Protein AF-A0A6C0EA92-F1 (afdb_monomer_lite)

Foldseek 3Di:
DVVVVVVLVVADAQRKDKDKDFQCLQAADPPNCVQLVQLQFAWQEKEFQPCVVVVVPDPTGMMMTMTTRDGHDAWYWYWYAAPNDTDIETDDGDRDSGAFSDDYNLVVLLCCLWLVPPVFAWFPKDFDAQCACPVNVVFKAQDDDPQFPFWAAEFPPGIITGSDADPQAAAKKWKFAFAAATD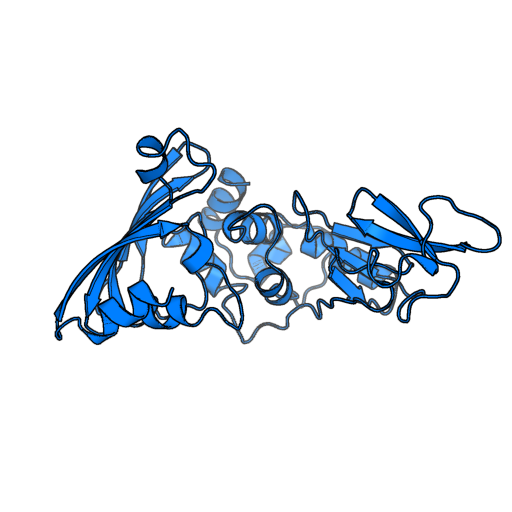TDIDGGHYHGGIIIGGDPDPVRSVQVRLVCPALSNSLQQVRNDSDRTGRPSSNRSGGDQPDDDPNPNVVVCVSSVPDPVSVVVSVVRD

Radius of gyration: 20.98 Å; chains: 1; bounding box: 55×43×52 Å

Sequence (271 aa):
KDFIEKALSQLKPNGYLLFITPDNWMSYADRNVLIEIITSLQIIHLDIHTAKKYFKKIGSSFTWYIIQNCAFYKNINISGIWKKKEYTSSVLSKQRKYIPLLYNQTVQNILSKTIDNTTLPKFDIKTSSDLHKYTKAEFISDTQTNVFKYKLIHTPSQTVYSSKPHKFQDGFKVFLSTTDKYNVFIDNCGMTQSIVFILCSSEEQAKKYLQILQHPLYVFINNICRWGNFNNIRILQSFPIPDIEYSGEHEKIYNYFNITEDEINYINANL

Structure (mmCIF, N/CA/C/O backbone):
data_AF-A0A6C0EA92-F1
#
_entry.id   AF-A0A6C0EA92-F1
#
loop_
_atom_site.group_PDB
_atom_site.id
_atom_site.type_symbol
_atom_site.label_atom_id
_atom_site.label_alt_id
_atom_site.label_comp_id
_atom_site.label_asym_id
_atom_site.label_entity_id
_atom_site.label_seq_id
_atom_site.pdbx_PDB_ins_code
_atom_site.Cartn_x
_atom_site.Cartn_y
_atom_site.Cartn_z
_atom_site.occupancy
_atom_site.B_iso_or_equiv
_atom_site.auth_seq_id
_atom_site.auth_comp_id
_atom_site.auth_asym_id
_atom_site.auth_atom_id
_atom_site.pdbx_PDB_model_num
ATOM 1 N N . LYS A 1 1 ? -4.265 -16.385 13.295 1.00 78.06 1 LYS A N 1
ATOM 2 C CA . LYS A 1 1 ? -5.538 -15.895 12.716 1.00 78.06 1 LYS A CA 1
ATOM 3 C C . LYS A 1 1 ? -6.663 -16.821 13.140 1.00 78.06 1 LYS A C 1
ATOM 5 O O . LYS A 1 1 ? -7.588 -16.354 13.782 1.00 78.06 1 LYS A O 1
ATOM 10 N N . ASP A 1 2 ? -6.452 -18.120 12.981 1.00 87.38 2 ASP A N 1
ATOM 11 C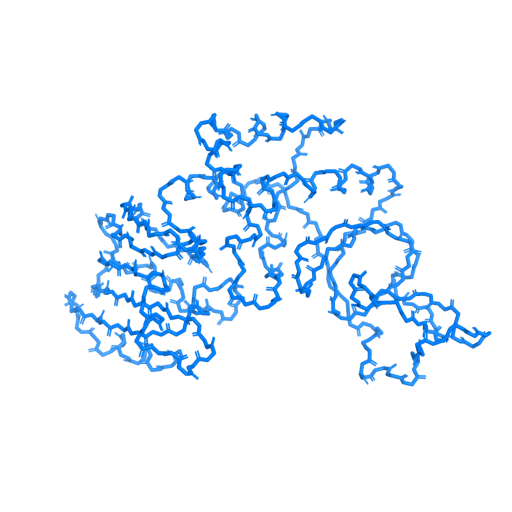 CA . ASP A 1 2 ? -7.363 -19.214 13.334 1.00 87.38 2 ASP A CA 1
ATOM 12 C C . ASP A 1 2 ? -7.913 -19.112 14.765 1.00 87.38 2 ASP A C 1
ATOM 14 O O . ASP A 1 2 ? -9.098 -19.316 14.994 1.00 87.38 2 ASP A O 1
ATOM 18 N N . PHE A 1 3 ? -7.084 -18.717 15.740 1.00 91.88 3 PHE A N 1
ATOM 19 C CA . PHE A 1 3 ? -7.546 -18.513 17.118 1.00 91.88 3 PHE A CA 1
ATOM 20 C C . PHE A 1 3 ? -8.560 -17.364 17.258 1.00 91.88 3 PHE A C 1
ATOM 22 O O . PHE A 1 3 ? -9.529 -17.485 18.000 1.00 91.88 3 PHE A O 1
ATOM 29 N N . ILE A 1 4 ? -8.359 -16.260 16.531 1.00 92.06 4 ILE A N 1
ATOM 30 C CA . ILE A 1 4 ? -9.272 -15.106 16.542 1.00 92.06 4 ILE A CA 1
ATOM 31 C C . ILE A 1 4 ? -10.586 -15.497 15.863 1.00 92.06 4 ILE A C 1
ATOM 33 O O . ILE A 1 4 ? -11.654 -15.219 16.395 1.00 92.06 4 ILE A O 1
ATOM 37 N N . GLU A 1 5 ? -10.510 -16.198 14.730 1.00 91.56 5 GLU A N 1
ATOM 38 C CA . GLU A 1 5 ? -11.682 -16.714 14.013 1.00 91.56 5 GLU A CA 1
ATOM 39 C C . GLU A 1 5 ? -12.472 -17.707 14.873 1.00 91.56 5 GLU A C 1
ATOM 41 O O . GLU A 1 5 ? -13.696 -17.617 14.970 1.00 91.56 5 GLU A O 1
ATOM 46 N N . LYS A 1 6 ? -11.778 -18.607 15.580 1.00 95.25 6 LYS A N 1
ATOM 47 C CA . LYS A 1 6 ? -12.412 -19.537 16.515 1.00 95.25 6 LYS A CA 1
ATOM 48 C C . LYS A 1 6 ? -13.094 -18.801 17.664 1.00 95.25 6 LYS A C 1
ATOM 50 O O . LYS A 1 6 ? -14.247 -19.110 17.961 1.00 95.25 6 LYS A O 1
ATOM 55 N N . ALA A 1 7 ? -12.425 -17.823 18.275 1.00 95.81 7 ALA A N 1
ATOM 56 C CA . ALA A 1 7 ? -13.002 -17.018 19.348 1.00 95.81 7 ALA A CA 1
ATOM 57 C C . ALA A 1 7 ? -14.244 -16.248 18.871 1.00 95.81 7 ALA A C 1
ATOM 59 O O . ALA A 1 7 ? -15.272 -16.278 19.540 1.00 95.81 7 ALA A O 1
ATOM 60 N N . LEU A 1 8 ? -14.185 -15.644 17.680 1.00 94.19 8 LEU A N 1
ATOM 61 C CA . LEU A 1 8 ? -15.326 -14.992 17.034 1.00 94.19 8 LEU A CA 1
ATOM 62 C C . LEU A 1 8 ? -16.492 -15.959 16.796 1.00 94.19 8 LEU A C 1
ATOM 64 O O . LEU A 1 8 ? -17.627 -15.620 17.109 1.00 94.19 8 LEU A O 1
ATOM 68 N N . SER A 1 9 ? -16.223 -17.180 16.321 1.00 94.38 9 SER A N 1
ATOM 69 C CA . SER A 1 9 ? -17.266 -18.193 16.084 1.00 94.38 9 SER A CA 1
ATOM 70 C C . SER A 1 9 ? -17.991 -18.648 17.358 1.00 94.38 9 SER A C 1
ATOM 72 O O . SER A 1 9 ? -19.104 -19.162 17.289 1.00 94.38 9 SER A O 1
ATOM 74 N N . GLN A 1 10 ? -17.359 -18.478 18.523 1.00 96.75 10 GLN A N 1
ATOM 75 C CA . GLN A 1 10 ? -17.917 -18.830 19.832 1.00 96.75 10 GLN A CA 1
ATOM 76 C C . GLN A 1 10 ? -18.499 -17.619 20.574 1.00 96.75 10 GLN A C 1
ATOM 78 O O . GLN A 1 10 ? -19.170 -17.781 21.597 1.00 96.75 10 GLN A O 1
ATOM 83 N N . LEU A 1 11 ? -18.240 -16.407 20.084 1.00 97.00 11 LEU A N 1
ATOM 84 C CA . LEU A 1 11 ? -18.678 -15.171 20.708 1.00 97.00 11 LEU A CA 1
ATOM 85 C C . LEU A 1 11 ? -20.187 -15.011 20.528 1.00 97.00 11 LEU A C 1
ATOM 87 O O . LEU A 1 11 ? -20.693 -14.953 19.410 1.00 97.00 11 LEU A O 1
ATOM 91 N N . LYS A 1 12 ? -20.927 -14.911 21.634 1.00 97.75 12 LYS A N 1
ATOM 92 C CA . LYS A 1 12 ? -22.381 -14.696 21.588 1.00 97.75 12 LYS A CA 1
ATOM 93 C C . LYS A 1 12 ? -22.715 -13.366 20.887 1.00 97.75 12 LYS A C 1
ATOM 95 O O . LYS A 1 12 ? -21.891 -12.448 20.939 1.00 97.75 12 LYS A O 1
ATOM 100 N N . PRO A 1 13 ? -23.907 -13.219 20.279 1.00 97.81 13 PRO A N 1
ATOM 101 C CA . PRO A 1 13 ? -24.366 -11.934 19.754 1.00 97.81 13 PRO A CA 1
ATOM 102 C C . PRO A 1 13 ? -24.260 -10.833 20.811 1.00 97.81 13 PRO A C 1
ATOM 104 O O . PRO A 1 13 ? -24.595 -11.059 21.974 1.00 97.81 13 PRO A O 1
ATOM 107 N N . ASN A 1 14 ? -23.770 -9.657 20.415 1.00 97.88 14 ASN A N 1
ATOM 108 C CA . ASN A 1 14 ? -23.453 -8.526 21.299 1.00 97.88 14 ASN A CA 1
ATOM 109 C C . ASN A 1 14 ? -22.388 -8.800 22.378 1.00 97.88 14 ASN A C 1
ATOM 111 O O . ASN A 1 14 ? -22.122 -7.927 23.201 1.00 97.88 14 ASN A O 1
ATOM 115 N N . GLY A 1 15 ? -21.758 -9.977 22.378 1.00 98.25 15 GLY A N 1
ATOM 116 C CA . GLY A 1 15 ? -20.615 -10.276 23.230 1.00 98.25 15 GLY A CA 1
ATOM 117 C C . GLY A 1 15 ? -19.397 -9.445 22.836 1.00 98.25 15 GLY A C 1
ATOM 118 O O . GLY A 1 15 ? -19.251 -9.049 21.679 1.00 98.25 15 GLY A O 1
ATOM 119 N N . TYR A 1 16 ? -18.513 -9.208 23.801 1.00 98.25 16 TYR A N 1
ATOM 120 C CA . TYR A 1 16 ? -17.286 -8.447 23.598 1.00 98.25 16 TYR A CA 1
ATOM 121 C C . TYR A 1 16 ? -16.074 -9.365 23.542 1.00 98.25 16 TYR A C 1
ATOM 123 O O . TYR A 1 16 ? -15.983 -10.341 24.287 1.00 98.25 16 TYR A O 1
ATOM 131 N N . LEU A 1 17 ? -15.124 -9.017 22.682 1.00 97.50 17 LEU A N 1
ATOM 132 C CA . LEU A 1 17 ? -13.854 -9.711 22.552 1.00 97.50 17 LEU A CA 1
ATOM 133 C C . LEU A 1 17 ? -12.724 -8.696 22.546 1.00 97.50 17 LEU A C 1
ATOM 135 O O . LEU A 1 17 ? -12.757 -7.723 21.792 1.00 97.50 17 LEU A O 1
ATOM 139 N N . LEU A 1 18 ? -11.730 -8.948 23.392 1.00 97.69 18 LEU A N 1
ATOM 140 C CA . LEU A 1 18 ? -10.503 -8.175 23.461 1.00 97.69 18 LEU A CA 1
ATOM 141 C C . LEU A 1 18 ? -9.342 -9.068 23.049 1.00 97.69 18 LEU A C 1
ATOM 143 O O . LEU A 1 18 ? -9.158 -10.152 23.602 1.00 97.69 18 LEU A O 1
ATOM 147 N N . PHE A 1 19 ? -8.535 -8.584 22.111 1.00 97.06 19 PHE A N 1
ATOM 148 C CA . PHE A 1 19 ? -7.293 -9.237 21.726 1.00 97.06 19 PHE A CA 1
ATOM 149 C C . PHE A 1 19 ? -6.133 -8.260 21.699 1.00 97.06 19 PHE A C 1
ATOM 151 O O . PHE A 1 19 ? -6.297 -7.097 21.345 1.00 97.06 19 PHE A O 1
ATOM 158 N N . ILE A 1 20 ? -4.945 -8.785 21.996 1.00 96.38 20 ILE A N 1
ATOM 159 C CA . ILE A 1 20 ? -3.664 -8.171 21.666 1.00 96.38 20 ILE A CA 1
ATOM 160 C C . ILE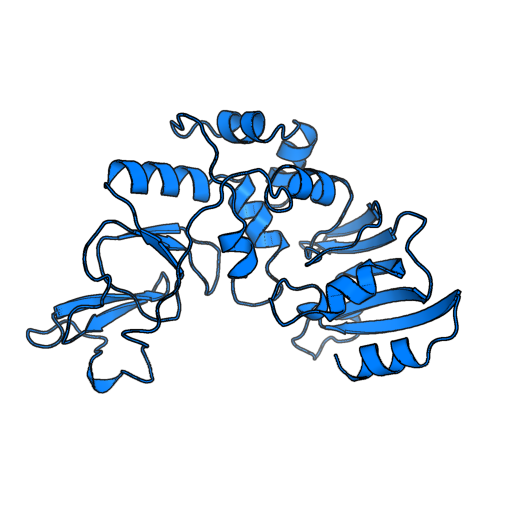 A 1 20 ? -2.939 -9.061 20.658 1.00 96.38 20 ILE A C 1
ATOM 162 O O . ILE A 1 20 ? -2.747 -10.254 20.889 1.00 96.38 20 ILE A O 1
ATOM 166 N N . THR A 1 21 ? -2.585 -8.504 19.502 1.00 94.56 21 THR A N 1
ATOM 167 C CA . THR A 1 21 ? -2.038 -9.258 18.363 1.00 94.56 21 THR A CA 1
ATOM 168 C C . THR A 1 21 ? -1.007 -8.427 17.593 1.00 94.56 21 THR A C 1
ATOM 170 O O . THR A 1 21 ? -1.044 -7.195 17.663 1.00 94.56 21 THR A O 1
ATOM 173 N N . PRO A 1 22 ? -0.081 -9.054 16.844 1.00 93.12 22 PRO A N 1
ATOM 174 C CA . PRO A 1 22 ? 0.789 -8.325 15.925 1.00 93.12 22 PRO A CA 1
ATOM 175 C C . PRO A 1 22 ? -0.011 -7.555 14.869 1.00 93.12 22 PRO A C 1
ATOM 177 O O . PRO A 1 22 ? -1.002 -8.073 14.371 1.00 93.12 22 PRO A O 1
ATOM 180 N N . ASP A 1 23 ? 0.436 -6.365 14.475 1.00 93.75 23 ASP A N 1
ATOM 181 C CA . ASP A 1 23 ? -0.259 -5.463 13.532 1.00 93.75 23 ASP A CA 1
ATOM 182 C C . ASP A 1 23 ? -0.513 -6.028 12.118 1.00 93.75 23 ASP A C 1
ATOM 184 O O . ASP A 1 23 ? -1.377 -5.526 11.400 1.00 93.75 23 ASP A O 1
ATOM 188 N N . ASN A 1 24 ? 0.164 -7.109 11.727 1.00 91.38 24 ASN A N 1
ATOM 189 C CA . ASN A 1 24 ? 0.002 -7.762 10.424 1.00 91.38 24 ASN A CA 1
ATOM 190 C C . ASN A 1 24 ? -1.438 -8.180 10.069 1.00 91.38 24 ASN A C 1
ATOM 192 O O . ASN A 1 24 ? -1.732 -8.347 8.882 1.00 91.38 24 ASN A O 1
ATOM 196 N N . TRP A 1 25 ? -2.351 -8.365 11.033 1.00 93.12 25 TRP A N 1
ATOM 197 C CA . TRP A 1 25 ? -3.760 -8.651 10.710 1.00 93.12 25 TRP A CA 1
ATOM 198 C C . TRP A 1 25 ? -4.455 -7.472 10.013 1.00 93.12 25 TRP A C 1
ATOM 200 O O . TRP A 1 25 ? -5.417 -7.703 9.287 1.00 93.12 25 TRP A O 1
ATOM 210 N N . MET A 1 26 ? -3.939 -6.248 10.166 1.00 95.94 26 MET A N 1
ATOM 211 C CA . MET A 1 26 ? -4.440 -5.039 9.505 1.00 95.94 26 MET A CA 1
ATOM 212 C C . MET A 1 26 ? -3.954 -4.883 8.057 1.00 95.94 26 MET A C 1
ATOM 214 O O . MET A 1 26 ? -4.413 -3.979 7.360 1.00 95.94 26 MET A O 1
ATOM 218 N N . SER A 1 27 ? -3.021 -5.727 7.604 1.00 95.25 27 SER A N 1
ATOM 219 C CA . SER A 1 27 ? -2.382 -5.593 6.291 1.00 95.25 27 SER A CA 1
ATOM 220 C C . SER A 1 27 ? -3.276 -6.007 5.124 1.00 95.25 27 SER A C 1
ATOM 222 O O . SER A 1 27 ? -4.089 -6.927 5.237 1.00 95.25 27 SER A O 1
ATOM 224 N N . TYR A 1 28 ? -3.080 -5.365 3.970 1.00 95.75 28 TYR A N 1
ATOM 225 C CA . TYR A 1 28 ? -3.793 -5.735 2.749 1.00 95.75 28 TYR A CA 1
ATOM 226 C C . TYR A 1 28 ? -3.151 -6.967 2.092 1.00 95.75 28 TYR A C 1
ATOM 228 O O . TYR A 1 28 ? -2.013 -6.912 1.623 1.00 95.75 28 TYR A O 1
ATOM 236 N N . ALA A 1 29 ? -3.868 -8.086 2.033 1.00 91.88 29 ALA A N 1
ATOM 237 C CA . ALA A 1 29 ? -3.474 -9.258 1.255 1.00 91.88 29 ALA A CA 1
ATOM 238 C C . ALA A 1 29 ? -4.710 -10.063 0.839 1.00 91.88 29 ALA A C 1
ATOM 240 O O . ALA A 1 29 ? -5.642 -10.176 1.626 1.00 91.88 29 ALA A O 1
ATOM 241 N N . ASP A 1 30 ? -4.686 -10.703 -0.335 1.00 87.31 30 ASP A N 1
ATOM 242 C CA . ASP A 1 30 ? -5.847 -11.454 -0.860 1.00 87.31 30 ASP A CA 1
ATOM 243 C C . ASP A 1 30 ? -6.318 -12.573 0.072 1.00 87.31 30 ASP A C 1
ATOM 245 O O . ASP A 1 30 ? -7.496 -12.898 0.132 1.00 87.31 30 ASP A O 1
ATOM 249 N N . ARG A 1 31 ? -5.384 -13.182 0.811 1.00 86.31 31 ARG A N 1
ATOM 250 C CA . ARG A 1 31 ? -5.678 -14.261 1.765 1.00 86.31 31 ARG A CA 1
ATOM 251 C C . ARG A 1 31 ? -6.018 -13.742 3.163 1.00 86.31 31 ARG A C 1
ATOM 253 O O . ARG A 1 31 ? -6.220 -14.540 4.074 1.00 86.31 31 ARG A O 1
ATOM 260 N N . ASN A 1 32 ? -5.997 -12.427 3.388 1.00 85.25 32 ASN A N 1
ATOM 261 C CA . ASN A 1 32 ? -6.303 -11.847 4.690 1.00 85.25 32 ASN A CA 1
ATOM 262 C C . ASN A 1 32 ? -7.788 -11.491 4.799 1.00 85.25 32 ASN A C 1
ATOM 264 O O . ASN A 1 32 ? -8.146 -10.325 4.739 1.00 85.25 32 ASN A O 1
ATOM 268 N N . VAL A 1 33 ? -8.640 -12.492 5.016 1.00 90.44 33 VAL A N 1
ATOM 269 C CA . VAL A 1 33 ? -10.090 -12.282 5.195 1.00 90.44 33 VAL A CA 1
ATOM 270 C C . VAL A 1 33 ? -10.455 -11.737 6.581 1.00 90.44 33 VAL A C 1
ATOM 272 O O . VAL A 1 33 ? -11.499 -11.117 6.759 1.00 90.44 33 VAL A O 1
ATOM 275 N N . LEU A 1 34 ? -9.572 -11.918 7.571 1.00 93.06 34 LEU A N 1
ATOM 276 C CA . LEU A 1 34 ? -9.830 -11.548 8.964 1.00 93.06 34 LEU A CA 1
ATOM 277 C C . LEU A 1 34 ? -10.131 -10.053 9.139 1.00 93.06 34 LEU A C 1
ATOM 279 O O . LEU A 1 34 ? -10.976 -9.692 9.952 1.00 93.06 34 LEU A O 1
ATOM 283 N N . ILE A 1 35 ? -9.454 -9.185 8.386 1.00 95.19 35 ILE A N 1
ATOM 284 C CA . ILE A 1 35 ? -9.668 -7.736 8.464 1.00 95.19 35 ILE A CA 1
ATOM 285 C C . ILE A 1 35 ? -11.079 -7.346 8.022 1.00 95.19 35 ILE A C 1
ATOM 287 O O . ILE A 1 35 ? -11.724 -6.544 8.692 1.00 95.19 35 ILE A O 1
ATOM 291 N N . GLU A 1 36 ? -11.591 -7.961 6.957 1.00 95.19 36 GLU A N 1
ATOM 292 C CA . GLU A 1 36 ? -12.940 -7.710 6.446 1.00 95.19 36 GLU A CA 1
ATOM 293 C C . GLU A 1 36 ? -14.005 -8.225 7.416 1.00 95.19 36 GLU A C 1
ATOM 295 O O . GLU A 1 36 ? -15.031 -7.573 7.598 1.00 95.19 36 GLU A O 1
ATOM 300 N N . ILE A 1 37 ? -13.740 -9.352 8.087 1.00 95.38 37 ILE A N 1
ATOM 301 C CA . ILE A 1 37 ? -14.609 -9.884 9.143 1.00 95.38 37 ILE A CA 1
ATOM 302 C C . ILE A 1 37 ? -14.627 -8.922 10.336 1.00 95.38 37 ILE A C 1
ATOM 304 O O . ILE A 1 37 ? -15.689 -8.445 10.724 1.00 95.38 37 ILE A O 1
ATOM 308 N N . ILE A 1 38 ? -13.463 -8.581 10.897 1.00 96.50 38 ILE A N 1
ATOM 309 C CA . ILE A 1 38 ? -13.366 -7.719 12.085 1.00 96.50 38 ILE A CA 1
ATOM 310 C C . ILE A 1 38 ? -13.967 -6.333 11.822 1.00 96.50 38 ILE A C 1
ATOM 312 O O . ILE A 1 38 ? -14.675 -5.807 12.673 1.00 96.50 38 ILE A O 1
ATOM 316 N N . THR A 1 39 ? -13.721 -5.748 10.648 1.00 97.12 39 THR A N 1
ATOM 317 C CA . THR A 1 39 ? -14.239 -4.415 10.290 1.00 97.12 39 THR A CA 1
ATOM 318 C C . THR A 1 39 ? -15.708 -4.416 9.867 1.00 97.12 39 THR A C 1
ATOM 320 O O . THR A 1 39 ? -16.310 -3.348 9.790 1.00 97.12 39 THR A O 1
ATOM 323 N N . SER A 1 40 ? -16.307 -5.587 9.619 1.00 97.44 40 SER A N 1
ATOM 324 C CA . SER A 1 40 ? -17.766 -5.722 9.490 1.00 97.44 40 SER A CA 1
ATOM 325 C C . SER A 1 40 ? -18.483 -5.691 10.847 1.00 97.44 40 SER A C 1
ATOM 327 O O . SER A 1 40 ? -19.670 -5.368 10.914 1.00 97.44 40 SER A O 1
ATOM 329 N N . LEU A 1 41 ? -17.754 -5.972 11.932 1.00 98.12 41 LEU A N 1
ATOM 330 C CA . LEU A 1 41 ? -18.249 -5.902 13.301 1.00 98.12 41 LEU A CA 1
ATOM 331 C C . LEU A 1 41 ? -18.015 -4.514 13.913 1.00 98.12 41 LEU A C 1
ATOM 333 O O . LEU A 1 41 ? -17.208 -3.718 13.426 1.00 98.12 41 LEU A O 1
ATOM 337 N N . GLN A 1 42 ? -18.686 -4.219 15.026 1.00 98.44 42 GLN A N 1
ATOM 338 C CA . GLN A 1 42 ? -18.432 -2.992 15.771 1.00 98.44 42 GLN A CA 1
ATOM 339 C C . GLN A 1 42 ? -17.089 -3.072 16.503 1.00 98.44 42 GLN A C 1
ATOM 341 O O . GLN A 1 42 ? -16.974 -3.670 17.574 1.00 98.44 42 GLN A O 1
ATOM 346 N N . ILE A 1 43 ? -16.089 -2.364 15.987 1.00 98.56 43 ILE A N 1
ATOM 347 C CA . ILE A 1 43 ? -14.860 -2.086 16.730 1.00 98.56 43 ILE A CA 1
ATOM 348 C C . ILE A 1 43 ? -15.151 -0.942 17.705 1.00 98.56 43 ILE A C 1
ATOM 350 O O . ILE A 1 43 ? -15.451 0.180 17.305 1.00 98.56 43 ILE A O 1
ATOM 354 N N . ILE A 1 44 ? -15.116 -1.224 19.003 1.00 98.62 44 ILE A N 1
ATOM 355 C CA . ILE A 1 44 ? -15.326 -0.227 20.062 1.00 98.62 44 ILE A CA 1
ATOM 356 C C . ILE A 1 44 ? -14.072 0.625 20.231 1.00 98.62 44 ILE A C 1
ATOM 358 O O . ILE A 1 44 ? -14.156 1.846 20.388 1.00 98.62 44 ILE A O 1
ATOM 362 N N . HIS A 1 45 ? -12.917 -0.035 20.199 1.00 98.75 45 HIS A N 1
ATOM 363 C CA . HIS A 1 45 ? -11.621 0.605 20.303 1.00 98.75 45 HIS A CA 1
ATOM 364 C C . HIS A 1 45 ? -10.559 -0.193 19.547 1.00 98.75 45 HIS A C 1
ATOM 366 O O . HIS A 1 45 ? -10.573 -1.424 19.597 1.00 98.75 45 HIS A O 1
ATOM 372 N N . LEU A 1 46 ? -9.640 0.502 18.883 1.00 98.75 46 LEU A N 1
ATOM 373 C CA . LEU A 1 46 ? -8.432 -0.064 18.290 1.00 98.75 46 LEU A CA 1
ATOM 374 C C . LEU A 1 46 ? -7.239 0.805 18.677 1.00 98.75 46 LEU A C 1
ATOM 376 O O . LEU A 1 46 ? -7.197 1.994 18.375 1.00 98.75 46 LEU A O 1
ATOM 380 N N . ASP A 1 47 ? -6.252 0.175 19.291 1.00 98.62 47 ASP A N 1
ATOM 381 C CA . ASP A 1 47 ? -4.976 0.777 19.616 1.00 98.62 47 ASP A CA 1
ATOM 382 C C . ASP A 1 47 ? -3.872 0.265 18.693 1.00 98.62 47 ASP A C 1
ATOM 384 O O . ASP A 1 47 ? -3.709 -0.947 18.498 1.00 98.62 47 ASP A O 1
ATOM 388 N N . ILE A 1 48 ? -3.078 1.197 18.169 1.00 98.31 48 ILE A N 1
ATOM 389 C CA . ILE A 1 48 ? -1.966 0.908 17.271 1.00 98.31 48 ILE A CA 1
ATOM 390 C C . ILE A 1 48 ? -0.634 1.252 17.948 1.00 98.31 48 ILE A C 1
ATOM 392 O O . ILE A 1 48 ? -0.279 2.413 18.140 1.00 98.31 48 ILE A O 1
ATOM 396 N N . HIS A 1 49 ? 0.143 0.210 18.257 1.00 96.75 49 HIS A N 1
ATOM 397 C CA . HIS A 1 49 ? 1.535 0.246 18.732 1.00 96.75 49 HIS A CA 1
ATOM 398 C C . HIS A 1 49 ? 1.788 0.712 20.170 1.00 96.75 49 HIS A C 1
ATOM 400 O O . HIS A 1 49 ? 2.916 0.530 20.639 1.00 96.75 49 HIS A O 1
ATOM 406 N N . THR A 1 50 ? 0.804 1.206 20.932 1.00 96.38 50 THR A N 1
ATOM 407 C CA . THR A 1 50 ? 1.085 1.673 22.308 1.00 96.38 50 THR A CA 1
ATOM 408 C C . THR A 1 50 ? 1.470 0.525 23.238 1.00 96.38 50 THR A C 1
ATOM 410 O O . THR A 1 50 ? 2.319 0.684 24.120 1.00 96.38 50 THR A O 1
ATOM 413 N N . ALA A 1 51 ? 0.935 -0.675 22.985 1.00 95.12 51 ALA A N 1
ATOM 414 C CA . ALA A 1 51 ? 1.230 -1.864 23.777 1.00 95.12 51 ALA A CA 1
ATOM 415 C C . ALA A 1 51 ? 2.693 -2.331 23.679 1.00 95.12 51 ALA A C 1
ATOM 417 O O . ALA A 1 51 ? 3.161 -3.053 24.560 1.00 95.12 51 ALA A O 1
ATOM 418 N N . LYS A 1 52 ? 3.458 -1.890 22.666 1.00 92.44 52 LYS A N 1
ATOM 419 C CA . LYS A 1 52 ? 4.872 -2.265 22.470 1.00 92.44 52 LYS A CA 1
ATOM 420 C C . LYS A 1 52 ? 5.731 -2.031 23.716 1.00 92.44 52 LYS A C 1
ATOM 422 O O . LYS A 1 52 ? 6.645 -2.813 23.976 1.00 92.44 52 LYS A O 1
ATOM 427 N N . LYS A 1 53 ? 5.416 -1.007 24.520 1.00 93.19 53 LYS A N 1
ATOM 428 C CA . LYS A 1 53 ? 6.127 -0.689 25.772 1.00 93.19 53 LYS A CA 1
ATOM 429 C C . LYS A 1 53 ? 6.123 -1.832 26.797 1.00 93.19 53 LYS A C 1
ATOM 431 O O . LYS A 1 53 ? 7.047 -1.911 27.608 1.00 93.19 53 LYS A O 1
ATOM 436 N N . TYR A 1 54 ? 5.142 -2.734 26.724 1.00 94.25 54 TYR A N 1
ATOM 437 C CA . TYR A 1 54 ? 5.032 -3.920 27.579 1.00 94.25 54 TYR A CA 1
ATOM 438 C C . TYR A 1 54 ? 5.802 -5.141 27.034 1.00 94.25 54 TYR A C 1
ATOM 440 O O . TYR A 1 54 ? 6.040 -6.090 27.772 1.00 94.25 54 TYR A O 1
ATOM 448 N N . PHE A 1 55 ? 6.272 -5.103 25.779 1.00 92.31 55 PHE A N 1
ATOM 449 C CA . PHE A 1 55 ? 6.955 -6.213 25.091 1.00 92.31 55 PHE A CA 1
ATOM 450 C C . PHE A 1 55 ? 8.378 -5.836 24.645 1.00 92.31 55 PHE A C 1
ATOM 452 O O . PHE A 1 55 ? 8.770 -6.055 23.498 1.00 92.31 55 PHE A O 1
ATOM 459 N N . LYS A 1 56 ? 9.180 -5.264 25.553 1.00 89.94 56 LYS A N 1
ATOM 460 C CA . LYS A 1 56 ? 10.489 -4.648 25.240 1.00 89.94 56 LYS A CA 1
ATOM 461 C C . LYS A 1 56 ? 11.494 -5.565 24.523 1.00 89.94 56 LYS A C 1
ATOM 463 O O . LYS A 1 56 ? 12.316 -5.070 23.763 1.00 89.94 56 LYS A O 1
ATOM 468 N N . LYS A 1 57 ? 11.441 -6.881 24.760 1.00 93.62 57 LYS A N 1
ATOM 469 C CA . LYS A 1 57 ? 12.364 -7.874 24.170 1.00 93.62 57 LYS A CA 1
ATOM 470 C C . LYS A 1 57 ? 11.835 -8.540 22.895 1.00 93.62 57 LYS A C 1
ATOM 472 O O . LYS A 1 57 ? 12.523 -9.371 22.316 1.00 93.62 57 LYS A O 1
ATOM 477 N N . ILE A 1 58 ? 10.615 -8.217 22.472 1.00 90.00 58 ILE A N 1
ATOM 478 C CA . ILE A 1 58 ? 9.997 -8.827 21.296 1.00 90.00 58 ILE A CA 1
ATOM 479 C C . ILE A 1 58 ? 10.175 -7.883 20.115 1.00 90.00 58 ILE A C 1
ATOM 481 O O . ILE A 1 58 ? 9.858 -6.707 20.239 1.00 90.00 58 ILE A O 1
ATOM 485 N N . GLY A 1 59 ? 10.663 -8.371 18.972 1.00 86.38 59 GLY A N 1
ATOM 486 C CA . GLY A 1 59 ? 10.884 -7.543 17.777 1.00 86.38 59 GLY A CA 1
ATOM 487 C C . GLY A 1 59 ? 9.595 -6.981 17.161 1.00 86.38 59 GLY A C 1
ATOM 488 O O . GLY A 1 59 ? 9.599 -5.860 16.664 1.00 86.38 59 GLY A O 1
ATOM 489 N N . SER A 1 60 ? 8.474 -7.697 17.272 1.00 88.06 60 SER A N 1
ATOM 490 C CA . SER A 1 60 ? 7.181 -7.349 16.663 1.00 88.06 60 SER A CA 1
ATOM 491 C C . SER A 1 60 ? 6.523 -6.090 17.234 1.00 88.06 60 SER A C 1
ATOM 493 O O . SER A 1 60 ? 6.683 -5.767 18.412 1.00 88.06 60 SER A O 1
ATOM 495 N N . SER A 1 61 ? 5.738 -5.408 16.406 1.00 91.69 61 SER A N 1
ATOM 496 C CA . SER A 1 61 ? 4.792 -4.369 16.823 1.00 91.69 61 SER A CA 1
ATOM 497 C C . SER A 1 61 ? 3.429 -4.986 17.130 1.00 91.69 61 SER A C 1
ATOM 499 O O . SER A 1 61 ? 3.087 -6.036 16.590 1.00 91.69 61 SER A O 1
ATOM 501 N N . PHE A 1 62 ? 2.662 -4.353 18.018 1.00 95.44 62 PHE A N 1
ATOM 502 C CA . PHE A 1 62 ? 1.402 -4.897 18.524 1.00 95.44 62 PHE A CA 1
ATOM 503 C C . PHE A 1 62 ? 0.265 -3.899 18.375 1.00 95.44 62 PHE A C 1
ATOM 505 O O . PHE A 1 62 ? 0.464 -2.691 18.454 1.00 95.44 62 PHE A O 1
ATOM 512 N N . THR A 1 63 ? -0.930 -4.441 18.228 1.00 97.25 63 THR A N 1
ATOM 513 C CA . THR A 1 63 ? -2.202 -3.735 18.338 1.00 97.25 63 THR A CA 1
ATOM 514 C C . THR A 1 63 ? -3.036 -4.426 19.395 1.00 97.25 63 THR A C 1
ATOM 516 O O . THR A 1 63 ? -2.879 -5.633 19.612 1.00 97.25 63 THR A O 1
ATOM 519 N N . TRP A 1 64 ? -3.943 -3.694 20.021 1.00 97.75 64 TRP A N 1
ATOM 520 C CA . TRP A 1 64 ? -5.026 -4.319 20.760 1.00 97.75 64 TRP A CA 1
ATOM 521 C C . TRP A 1 64 ? -6.347 -3.681 20.378 1.00 97.75 64 TRP A C 1
ATOM 523 O O . TRP A 1 64 ? -6.398 -2.529 19.964 1.00 97.75 64 TRP A O 1
ATOM 533 N N . TYR A 1 65 ? -7.419 -4.451 20.455 1.00 98.19 65 TYR A N 1
ATOM 534 C CA . TYR A 1 65 ? -8.730 -3.975 20.051 1.00 98.19 65 TYR A CA 1
ATOM 535 C C . TYR A 1 65 ? -9.820 -4.624 20.881 1.00 98.19 65 TYR A C 1
ATOM 537 O O . TYR A 1 65 ? -9.660 -5.737 21.381 1.00 98.19 65 TYR A O 1
ATOM 545 N N . ILE A 1 66 ? -10.935 -3.911 20.988 1.00 98.50 66 ILE A N 1
ATOM 546 C CA . ILE A 1 66 ? -12.182 -4.393 21.566 1.00 98.50 66 ILE A CA 1
ATOM 547 C C . ILE A 1 66 ? -13.216 -4.373 20.456 1.00 98.50 66 ILE A C 1
ATOM 549 O O . ILE A 1 66 ? -13.504 -3.314 19.895 1.00 98.50 66 ILE A O 1
ATOM 553 N N . ILE A 1 67 ? -13.795 -5.530 20.171 1.00 97.94 67 ILE A N 1
ATOM 554 C CA . ILE A 1 67 ? -14.917 -5.664 19.247 1.00 97.94 67 ILE A CA 1
ATOM 555 C C . ILE A 1 67 ? -16.159 -6.143 19.981 1.00 97.94 67 ILE A C 1
ATOM 557 O O . ILE A 1 67 ? -16.068 -6.874 20.967 1.00 97.94 67 ILE A O 1
ATOM 561 N N . GLN A 1 68 ? -17.315 -5.740 19.476 1.00 98.44 68 GLN A N 1
ATOM 562 C CA . GLN A 1 68 ? -18.617 -6.255 19.861 1.00 98.44 68 GLN A CA 1
ATOM 563 C C . GLN A 1 68 ? -19.171 -7.080 18.697 1.00 98.44 68 GLN A C 1
ATOM 565 O O . GLN A 1 68 ? -19.099 -6.645 17.548 1.00 98.44 68 GLN A O 1
ATOM 570 N N . ASN A 1 69 ? -19.722 -8.263 18.980 1.00 98.12 69 ASN A N 1
ATOM 571 C CA . ASN A 1 69 ? -20.285 -9.152 17.962 1.00 98.12 69 ASN A CA 1
ATOM 572 C C . ASN A 1 69 ? -21.659 -8.678 17.470 1.00 98.12 69 ASN A C 1
ATOM 574 O O . ASN A 1 69 ? -22.697 -9.276 17.764 1.00 98.12 69 ASN A O 1
ATOM 578 N N . CYS A 1 70 ? -21.659 -7.555 16.773 1.00 98.06 70 CYS A N 1
ATOM 579 C CA . CYS A 1 70 ? -22.780 -7.001 16.038 1.00 98.06 70 CYS A CA 1
ATOM 580 C C . CYS A 1 70 ? -22.230 -6.207 14.853 1.00 98.06 70 CYS A C 1
ATOM 582 O O . CYS A 1 70 ? -21.054 -5.839 14.847 1.00 98.06 70 CYS A O 1
ATOM 584 N N . ALA A 1 71 ? -23.073 -5.940 13.856 1.00 98.25 71 ALA A N 1
ATOM 585 C CA . ALA A 1 71 ? -22.707 -5.033 12.774 1.00 98.25 71 ALA A CA 1
ATOM 586 C C . ALA A 1 71 ? -22.294 -3.669 13.346 1.00 98.25 71 ALA A C 1
ATOM 588 O O . ALA A 1 71 ? -22.865 -3.210 14.340 1.00 98.25 71 ALA A O 1
ATOM 589 N N . PHE A 1 72 ? -21.305 -3.021 12.730 1.00 97.69 72 PHE A N 1
ATOM 590 C CA . PHE A 1 72 ? -20.919 -1.676 13.146 1.00 97.69 72 PHE A CA 1
ATOM 591 C C . PHE A 1 72 ? -22.105 -0.701 13.058 1.00 97.69 72 PHE A C 1
ATOM 593 O O . PHE A 1 72 ? -22.910 -0.744 12.131 1.00 97.69 72 PHE A O 1
ATOM 600 N N . TYR A 1 73 ? -22.198 0.197 14.033 1.00 97.69 73 TYR A N 1
ATOM 601 C CA . TYR A 1 73 ? -23.294 1.161 14.172 1.00 97.69 73 TYR A CA 1
ATOM 602 C C . TYR A 1 73 ? -22.836 2.532 14.692 1.00 97.69 73 TYR A C 1
ATOM 604 O O . TYR A 1 73 ? -23.614 3.482 14.716 1.00 97.69 73 TYR A O 1
ATOM 612 N N . LYS A 1 74 ? -21.578 2.654 15.123 1.00 98.12 74 LYS A N 1
ATOM 613 C CA . LYS A 1 74 ? -20.964 3.910 15.571 1.00 98.12 74 LYS A CA 1
ATOM 614 C C . LYS A 1 74 ? -19.489 3.958 15.200 1.00 98.12 74 LYS A C 1
ATOM 616 O O . LYS A 1 74 ? -18.903 2.937 14.837 1.00 98.12 74 LYS A O 1
ATOM 621 N N . ASN A 1 75 ? -18.879 5.129 15.339 1.00 98.75 75 ASN A N 1
ATOM 622 C CA . ASN A 1 75 ? -17.450 5.323 15.106 1.00 98.75 75 ASN A CA 1
ATOM 623 C C . ASN A 1 75 ? -16.573 4.433 16.002 1.00 98.75 75 ASN A C 1
ATOM 625 O O . ASN A 1 75 ? -16.940 4.084 17.127 1.00 98.75 75 ASN A O 1
ATOM 629 N N . ILE A 1 76 ? -15.385 4.126 15.494 1.00 98.62 76 ILE A N 1
ATOM 630 C CA . ILE A 1 76 ? -14.299 3.452 16.198 1.00 98.62 76 ILE A CA 1
ATOM 631 C C . ILE A 1 76 ? -13.515 4.496 16.989 1.00 98.62 76 ILE A C 1
ATOM 633 O O . ILE A 1 76 ? -13.131 5.530 16.439 1.00 98.62 76 ILE A O 1
ATOM 637 N N . ASN A 1 77 ? -13.215 4.212 18.254 1.00 98.75 77 ASN A N 1
ATOM 638 C CA . ASN A 1 77 ? -12.221 4.986 18.991 1.00 98.75 77 ASN A CA 1
ATOM 639 C C . ASN A 1 77 ? -10.827 4.461 18.653 1.00 98.75 77 ASN A C 1
ATOM 641 O O . ASN A 1 77 ? -10.546 3.286 18.878 1.00 98.75 77 ASN A O 1
ATOM 645 N N . ILE A 1 78 ? -9.956 5.317 18.133 1.00 98.69 78 ILE A N 1
ATOM 646 C CA . ILE A 1 78 ? -8.576 4.959 17.818 1.00 98.69 78 ILE A CA 1
ATOM 647 C C . ILE A 1 78 ? -7.635 5.622 18.814 1.00 98.69 78 ILE A C 1
ATOM 649 O O . ILE A 1 78 ? -7.772 6.814 19.093 1.00 98.69 78 ILE A O 1
ATOM 653 N N . SER A 1 79 ? -6.656 4.869 19.304 1.00 98.62 79 SER A N 1
ATOM 654 C CA . SER A 1 79 ? -5.428 5.410 19.888 1.00 98.62 79 SER A CA 1
ATOM 655 C C . SER A 1 79 ? -4.212 4.824 19.187 1.00 98.62 79 SER A C 1
ATOM 657 O O . SER A 1 79 ? -4.273 3.767 18.561 1.00 98.62 79 SER A O 1
ATOM 659 N N . GLY A 1 80 ? -3.078 5.501 19.274 1.00 98.00 80 GLY A N 1
ATOM 660 C CA . GLY A 1 80 ? -1.850 4.921 18.767 1.00 98.00 80 GLY A CA 1
ATOM 661 C C . GLY A 1 80 ? -0.625 5.775 18.992 1.00 98.00 80 GLY A C 1
ATOM 662 O O . GLY A 1 80 ? -0.705 6.895 19.490 1.00 98.00 80 GLY A O 1
ATOM 663 N N . ILE A 1 81 ? 0.522 5.236 18.587 1.00 97.38 81 ILE A N 1
ATOM 664 C CA . ILE A 1 81 ? 1.773 5.983 18.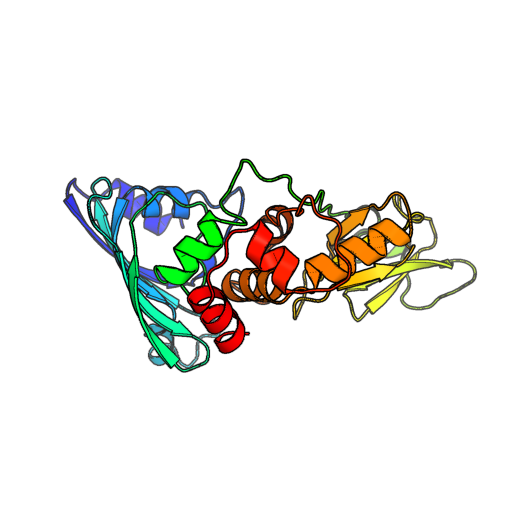463 1.00 97.38 81 ILE A CA 1
ATOM 665 C C . ILE A 1 81 ? 2.202 5.971 17.004 1.00 97.38 81 ILE A C 1
ATOM 667 O O . ILE A 1 81 ? 2.416 4.915 16.417 1.00 97.38 81 ILE A O 1
ATOM 671 N N . TRP A 1 82 ? 2.414 7.156 16.442 1.00 96.75 82 TRP A N 1
ATOM 672 C CA . TRP A 1 82 ? 3.014 7.328 15.126 1.00 96.75 82 TRP A CA 1
ATOM 673 C C . TRP A 1 82 ? 4.203 8.271 15.227 1.00 96.75 82 TRP A C 1
ATOM 675 O O . TRP A 1 82 ? 4.104 9.344 15.816 1.00 96.75 82 TRP A O 1
ATOM 685 N N . LYS A 1 83 ? 5.365 7.863 14.702 1.00 94.06 83 LYS A N 1
ATOM 686 C CA . LYS A 1 83 ? 6.610 8.655 14.779 1.00 94.06 83 LYS A CA 1
ATOM 687 C C . LYS A 1 83 ? 6.909 9.189 16.191 1.00 94.06 83 LYS A C 1
ATOM 689 O O . LYS A 1 83 ? 7.326 10.330 16.364 1.00 94.06 83 LYS A O 1
ATOM 694 N N . LYS A 1 84 ? 6.713 8.333 17.204 1.00 93.94 84 LYS A N 1
ATOM 695 C CA . LYS A 1 84 ? 6.895 8.631 18.642 1.00 93.94 84 LYS A CA 1
ATOM 696 C C . LYS A 1 84 ? 5.919 9.668 19.223 1.00 93.94 84 LYS A C 1
ATOM 698 O O . LYS A 1 84 ? 6.122 10.100 20.352 1.00 93.94 84 LYS A O 1
ATOM 703 N N . LYS A 1 85 ? 4.873 10.051 18.489 1.00 96.38 85 LYS A N 1
ATOM 704 C CA . LYS A 1 85 ? 3.797 10.918 18.972 1.00 96.38 85 LYS A CA 1
ATOM 705 C C . LYS A 1 85 ? 2.548 10.084 19.217 1.00 96.38 85 LYS A C 1
ATOM 707 O O . LYS A 1 85 ? 2.129 9.328 18.340 1.00 96.38 85 LYS A O 1
ATOM 712 N N . GLU A 1 86 ? 1.987 10.210 20.411 1.00 97.56 86 GLU A N 1
ATOM 713 C CA . GLU A 1 86 ? 0.686 9.629 20.728 1.00 97.56 86 GLU A CA 1
ATOM 714 C C . GLU A 1 86 ? -0.420 10.406 20.010 1.00 97.56 86 GLU A C 1
ATOM 716 O O . GLU A 1 86 ? -0.325 11.621 19.826 1.00 97.56 86 GLU A O 1
ATOM 721 N N . TYR A 1 87 ? -1.460 9.698 19.584 1.00 98.19 87 TYR A N 1
ATOM 722 C CA . TYR A 1 87 ? -2.637 10.299 18.976 1.00 98.19 87 TYR A CA 1
ATOM 723 C C . TYR A 1 87 ? -3.899 9.545 19.381 1.00 98.19 87 TYR A C 1
ATOM 725 O O . TYR A 1 87 ? -3.862 8.356 19.708 1.00 98.19 87 TYR A O 1
ATOM 733 N N . THR A 1 88 ? -5.025 10.247 19.315 1.00 98.50 88 THR A N 1
ATOM 734 C CA . THR A 1 88 ? -6.363 9.674 19.448 1.00 98.50 88 THR A CA 1
ATOM 735 C C . THR A 1 88 ? -7.259 10.181 18.324 1.00 98.50 88 THR A C 1
ATOM 737 O O . THR A 1 88 ? -7.003 11.226 17.723 1.00 98.50 88 THR A O 1
ATOM 740 N N . SER A 1 89 ? -8.293 9.418 17.983 1.00 98.50 89 SER A N 1
ATOM 741 C CA . SER A 1 89 ? -9.274 9.820 16.977 1.00 98.50 89 SER A CA 1
ATOM 742 C C . SER A 1 89 ? -10.598 9.079 17.147 1.00 98.50 89 SER A C 1
ATOM 744 O O . SER A 1 89 ? -10.661 8.029 17.782 1.00 98.50 89 SER A O 1
ATOM 746 N N . SER A 1 90 ? -11.650 9.616 16.535 1.00 98.44 90 SER A N 1
ATOM 747 C CA . SER A 1 90 ? -12.912 8.919 16.303 1.00 98.44 90 SER A CA 1
ATOM 748 C C . SER A 1 90 ? -13.072 8.751 14.798 1.00 98.44 90 SER A C 1
ATOM 750 O O . SER A 1 90 ? -13.046 9.743 14.071 1.00 98.44 90 SER A O 1
ATOM 752 N N . VAL A 1 91 ? -13.184 7.511 14.327 1.00 98.56 91 VAL A N 1
ATOM 753 C CA . VAL A 1 91 ? -13.168 7.192 12.894 1.00 98.56 91 VAL A CA 1
ATOM 754 C C . VAL A 1 91 ? -14.447 6.484 12.491 1.00 98.56 91 VAL A C 1
ATOM 756 O O . VAL A 1 91 ? -14.880 5.557 13.171 1.00 98.56 91 VAL A O 1
ATOM 759 N N . LEU A 1 92 ? -15.045 6.889 11.373 1.00 98.25 92 LEU A N 1
ATOM 760 C CA . LEU A 1 92 ? -16.241 6.240 10.844 1.00 98.25 92 LEU A CA 1
ATOM 761 C C . LEU A 1 92 ? -15.994 4.747 10.581 1.00 98.25 92 LEU A C 1
ATOM 763 O O . LEU A 1 92 ? -15.136 4.384 9.768 1.00 98.25 92 LEU A O 1
ATOM 767 N N . SER A 1 93 ? -16.795 3.898 11.227 1.00 97.88 93 SER A N 1
ATOM 768 C CA . SER A 1 93 ? -16.772 2.454 11.002 1.00 97.88 93 SER A CA 1
ATOM 769 C C . SER A 1 93 ? -17.257 2.114 9.600 1.00 97.88 93 SER A C 1
ATOM 771 O O . SER A 1 93 ? -18.295 2.595 9.151 1.00 97.88 93 SER A O 1
ATOM 773 N N . LYS A 1 94 ? -16.503 1.255 8.921 1.00 96.56 94 LYS A N 1
ATOM 774 C CA . LYS A 1 94 ? -16.886 0.616 7.664 1.00 96.56 94 LYS A CA 1
ATOM 775 C C . LYS A 1 94 ? -16.090 -0.670 7.507 1.00 96.56 94 LYS A C 1
ATOM 777 O O . LYS A 1 94 ? -14.996 -0.780 8.061 1.00 96.56 94 LYS A O 1
ATOM 782 N N . GLN A 1 95 ? -16.590 -1.590 6.692 1.00 96.62 95 GLN A N 1
ATOM 783 C CA . GLN A 1 95 ? -15.799 -2.736 6.261 1.00 96.62 95 GLN A CA 1
ATOM 784 C C . GLN A 1 95 ? -14.585 -2.260 5.446 1.00 96.62 95 GLN A C 1
ATOM 786 O O . GLN A 1 95 ? -14.698 -1.358 4.610 1.00 96.62 95 GLN A O 1
ATOM 791 N N . ARG A 1 96 ? -13.407 -2.838 5.699 1.00 96.06 96 ARG A N 1
ATOM 792 C CA . ARG A 1 96 ? -12.148 -2.479 5.034 1.00 96.06 96 ARG A CA 1
ATOM 793 C C . ARG A 1 96 ? -11.321 -3.714 4.703 1.00 96.06 96 ARG A C 1
ATOM 795 O O . ARG A 1 96 ? -11.305 -4.682 5.454 1.00 96.06 96 ARG A O 1
ATOM 802 N N . LYS A 1 97 ? -10.532 -3.606 3.633 1.00 96.31 97 LYS A N 1
ATOM 803 C CA . LYS A 1 97 ? -9.525 -4.610 3.243 1.00 96.31 97 LYS A CA 1
ATOM 804 C C . LYS A 1 97 ? -8.194 -4.469 3.988 1.00 96.31 97 LYS A C 1
ATOM 806 O O . LYS A 1 97 ? -7.330 -5.333 3.884 1.00 96.31 97 LYS A O 1
ATOM 811 N N . TYR A 1 98 ? -8.006 -3.348 4.684 1.00 97.94 98 TYR A N 1
ATOM 812 C CA . TYR A 1 98 ? -6.826 -3.027 5.483 1.00 97.94 98 TYR A CA 1
ATOM 813 C C . TYR A 1 98 ? -7.102 -1.833 6.412 1.00 97.94 98 TYR A C 1
ATOM 815 O O . TYR A 1 98 ? -8.028 -1.045 6.180 1.00 97.94 98 TYR A O 1
ATOM 823 N N . ILE A 1 99 ? -6.258 -1.671 7.432 1.00 98.12 99 ILE A N 1
ATOM 824 C CA . ILE A 1 99 ? -6.201 -0.482 8.295 1.00 98.12 99 ILE A CA 1
ATOM 825 C C . ILE A 1 99 ? -4.750 0.039 8.307 1.00 98.12 99 ILE A C 1
ATOM 827 O O . ILE A 1 99 ? -3.844 -0.732 8.635 1.00 98.12 99 ILE A O 1
ATOM 831 N N . PRO A 1 100 ? -4.491 1.307 7.927 1.00 98.06 100 PRO A N 1
ATOM 832 C CA . PRO A 1 100 ? -3.143 1.880 7.966 1.00 98.06 100 PRO A CA 1
ATOM 833 C C . PRO A 1 100 ? -2.611 1.974 9.407 1.00 98.06 100 PRO A C 1
ATOM 835 O O . PRO A 1 100 ? -3.372 2.019 10.366 1.00 98.06 100 PRO A O 1
ATOM 838 N N . LEU A 1 101 ? -1.291 2.041 9.567 1.00 97.69 101 LEU A N 1
ATOM 839 C CA . LEU A 1 101 ? -0.618 2.164 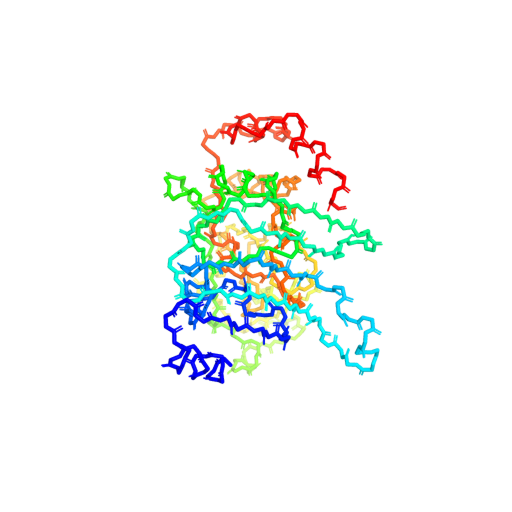10.865 1.00 97.69 101 LEU A CA 1
ATOM 840 C C . LEU A 1 101 ? -0.807 3.540 11.530 1.00 97.69 101 LEU A C 1
ATOM 842 O O . LEU A 1 101 ? -0.769 3.655 12.754 1.00 97.69 101 LEU A O 1
ATOM 846 N N . LEU A 1 102 ? -1.023 4.584 10.731 1.00 98.38 102 LEU A N 1
ATOM 847 C CA . LEU A 1 102 ? -1.555 5.863 11.193 1.00 98.38 102 LEU A CA 1
ATOM 848 C C . LEU A 1 102 ? -3.021 5.918 10.781 1.00 98.38 102 LEU A C 1
ATOM 850 O O . LEU A 1 102 ? -3.299 6.033 9.589 1.00 98.38 102 LEU A O 1
ATOM 854 N N . TYR A 1 103 ? -3.948 5.821 11.735 1.00 98.50 103 TYR A N 1
ATOM 855 C CA . TYR A 1 103 ? -5.371 5.739 11.414 1.00 98.50 103 TYR A CA 1
ATOM 856 C C . TYR A 1 103 ? -6.214 6.728 12.214 1.00 98.50 103 TYR A C 1
ATOM 858 O O . TYR A 1 103 ? -6.346 6.653 13.428 1.00 98.50 103 TYR A O 1
ATOM 866 N N . ASN A 1 104 ? -6.801 7.682 11.505 1.00 98.62 104 ASN A N 1
ATOM 867 C CA . ASN A 1 104 ? -7.717 8.684 12.034 1.00 98.62 104 ASN A CA 1
ATOM 868 C C . ASN A 1 104 ? -8.676 9.112 10.916 1.00 98.62 104 ASN A C 1
ATOM 870 O O . ASN A 1 104 ? -8.565 8.643 9.777 1.00 98.62 104 ASN A O 1
ATOM 874 N N . GLN A 1 105 ? -9.613 10.004 11.236 1.00 98.44 105 GLN A N 1
ATOM 875 C CA . GLN A 1 105 ? -10.622 10.431 10.272 1.00 98.44 105 GLN A CA 1
ATOM 876 C C . GLN A 1 105 ? -10.010 11.143 9.054 1.00 98.44 105 GLN A C 1
ATOM 878 O O . GLN A 1 105 ? -10.425 10.865 7.932 1.00 98.44 105 GLN A O 1
ATOM 883 N N . THR A 1 106 ? -8.982 11.977 9.242 1.00 98.69 106 THR A N 1
ATOM 884 C CA . THR A 1 106 ? -8.261 12.646 8.144 1.00 98.69 106 THR A CA 1
ATOM 885 C C . THR A 1 106 ? -7.625 11.632 7.196 1.00 98.69 106 THR A C 1
ATOM 887 O O . THR A 1 106 ? -7.824 11.700 5.986 1.00 98.69 106 THR A O 1
ATOM 890 N N . VAL A 1 107 ? -6.934 10.623 7.734 1.00 98.75 107 VAL A N 1
ATOM 891 C CA . VAL A 1 107 ? -6.375 9.530 6.926 1.00 98.75 107 VAL A CA 1
ATOM 892 C C . VAL A 1 107 ? -7.473 8.773 6.186 1.00 98.75 107 VAL A C 1
ATOM 894 O O . VAL A 1 107 ? -7.327 8.497 4.998 1.00 98.75 107 VAL A O 1
ATOM 897 N N . GLN A 1 108 ? -8.585 8.447 6.847 1.00 98.62 108 GLN A N 1
ATOM 898 C CA . GLN A 1 108 ? -9.700 7.772 6.185 1.00 98.62 108 GLN A CA 1
ATOM 899 C C . GLN A 1 108 ? -10.264 8.592 5.017 1.00 98.62 108 GLN A C 1
ATOM 901 O O . GLN A 1 108 ? -10.568 8.008 3.975 1.00 98.62 108 GLN A O 1
ATOM 906 N N . ASN A 1 109 ? -10.360 9.914 5.166 1.00 98.69 109 ASN A N 1
ATOM 907 C CA . ASN A 1 109 ? -10.803 10.813 4.103 1.00 98.69 109 ASN A CA 1
ATOM 908 C C . ASN A 1 109 ? -9.822 10.792 2.920 1.00 98.69 109 ASN A C 1
ATOM 910 O O . ASN A 1 109 ? -10.244 10.512 1.797 1.00 98.69 109 ASN A O 1
ATOM 914 N N . ILE A 1 110 ? -8.519 10.959 3.172 1.00 98.81 110 ILE A N 1
ATOM 915 C CA . ILE A 1 110 ? -7.465 10.876 2.143 1.00 98.81 110 ILE A CA 1
ATOM 916 C C . ILE A 1 110 ? -7.525 9.534 1.396 1.00 98.81 110 ILE A C 1
ATOM 918 O O . ILE A 1 110 ? -7.508 9.504 0.164 1.00 98.81 110 ILE A O 1
ATOM 922 N N . LEU A 1 111 ? -7.639 8.412 2.116 1.00 98.69 111 LEU A N 1
ATOM 923 C CA . LEU A 1 111 ? -7.720 7.081 1.505 1.00 98.69 111 LEU A CA 1
ATOM 924 C C . LEU A 1 111 ? -8.972 6.930 0.631 1.00 98.69 111 LEU A C 1
ATOM 926 O O . LEU A 1 111 ? -8.868 6.412 -0.481 1.00 98.69 111 LEU A O 1
ATOM 930 N N . SER A 1 112 ? -10.126 7.435 1.090 1.00 98.25 112 SER A N 1
ATOM 931 C CA . SER A 1 112 ? -11.399 7.407 0.350 1.00 98.25 112 SER A CA 1
ATOM 932 C C . SER A 1 112 ? -11.372 8.185 -0.965 1.00 98.25 112 SER A C 1
ATOM 934 O O . SER A 1 112 ? -12.046 7.791 -1.910 1.00 98.25 112 SER A O 1
ATOM 936 N N . LYS A 1 113 ? -10.550 9.235 -1.050 1.00 98.69 113 LYS A N 1
ATOM 937 C CA . LYS A 1 113 ? -10.325 10.028 -2.267 1.00 98.69 113 LYS A CA 1
ATOM 938 C C . LYS A 1 113 ? -9.320 9.388 -3.231 1.00 98.69 113 LYS A C 1
ATOM 940 O O . LYS A 1 113 ? -9.231 9.802 -4.382 1.00 98.69 113 LYS A O 1
ATOM 945 N N . THR A 1 114 ? -8.559 8.389 -2.776 1.00 98.50 114 THR A N 1
ATOM 946 C CA . THR A 1 114 ? -7.392 7.848 -3.488 1.00 98.50 114 THR A CA 1
ATOM 947 C C . THR A 1 114 ? -7.471 6.327 -3.658 1.00 98.50 114 THR A C 1
ATOM 949 O O . THR A 1 114 ? -8.120 5.827 -4.578 1.00 98.50 114 THR A O 1
ATOM 952 N N . ILE A 1 115 ? -6.787 5.559 -2.809 1.00 97.81 115 ILE A N 1
ATOM 953 C CA . ILE A 1 115 ? -6.588 4.120 -3.004 1.00 97.81 115 ILE A CA 1
ATOM 954 C C . ILE A 1 115 ? -7.829 3.283 -2.666 1.00 97.81 115 ILE A C 1
ATOM 956 O O . ILE A 1 115 ? -8.002 2.231 -3.275 1.00 97.81 115 ILE A O 1
ATOM 960 N N . ASP A 1 116 ? -8.728 3.770 -1.800 1.00 97.19 116 ASP A N 1
ATOM 961 C CA . ASP A 1 116 ? -10.031 3.128 -1.546 1.00 97.19 116 ASP A CA 1
ATOM 962 C C . ASP A 1 116 ? -11.046 3.425 -2.671 1.00 97.19 116 ASP A C 1
ATOM 964 O O . ASP A 1 116 ? -12.059 2.734 -2.773 1.00 97.19 116 ASP A O 1
ATOM 968 N N . ASN A 1 117 ? -10.812 4.447 -3.504 1.00 96.94 117 ASN A N 1
ATOM 969 C CA . ASN A 1 117 ? -11.730 4.797 -4.584 1.00 96.94 117 ASN A CA 1
ATOM 970 C C . ASN A 1 117 ? -11.555 3.829 -5.764 1.00 96.94 117 ASN A C 1
ATOM 972 O O . ASN A 1 117 ? -10.517 3.821 -6.435 1.00 96.94 117 ASN A O 1
ATOM 976 N N . THR A 1 118 ? -12.584 3.018 -6.008 1.00 94.94 118 THR A N 1
ATOM 977 C CA . THR A 1 118 ? -12.616 1.985 -7.049 1.00 94.94 118 THR A CA 1
ATOM 978 C C . THR A 1 118 ? -12.951 2.520 -8.439 1.00 94.94 118 THR A C 1
ATOM 980 O O . THR A 1 118 ? -12.763 1.791 -9.408 1.00 94.94 118 THR A O 1
ATOM 983 N N . THR A 1 119 ? -13.421 3.766 -8.565 1.00 96.44 119 THR A N 1
ATOM 984 C CA . THR A 1 119 ? -13.733 4.376 -9.869 1.00 96.44 119 THR A CA 1
ATOM 985 C C . THR A 1 119 ? -12.500 4.972 -10.543 1.00 96.44 119 THR A C 1
ATOM 987 O O . THR A 1 119 ? -12.536 5.263 -11.734 1.00 96.44 119 THR A O 1
ATOM 990 N N . LEU A 1 120 ? -11.413 5.178 -9.794 1.00 97.31 120 LEU A N 1
ATOM 991 C CA . LEU A 1 120 ? -10.172 5.728 -10.329 1.00 97.31 120 LEU A CA 1
ATOM 992 C C . LEU A 1 120 ? -9.374 4.650 -11.076 1.00 97.31 120 LEU A C 1
ATOM 994 O O . LEU A 1 120 ? -9.167 3.567 -10.513 1.00 97.31 120 LEU A O 1
ATOM 998 N N . PRO A 1 121 ? -8.840 4.950 -12.276 1.00 97.38 121 PRO A N 1
ATOM 999 C CA . PRO A 1 121 ? -7.906 4.053 -12.943 1.00 97.38 121 PRO A CA 1
ATOM 1000 C C . PRO A 1 121 ? -6.666 3.866 -12.068 1.00 97.38 121 PRO A C 1
ATOM 1002 O O . PRO A 1 121 ? -6.226 4.798 -11.393 1.00 97.38 121 PRO A O 1
ATOM 1005 N N . LYS A 1 122 ? -6.113 2.653 -12.045 1.00 98.00 122 LYS A N 1
ATOM 1006 C CA . LYS A 1 122 ? -4.956 2.291 -11.214 1.00 98.00 122 LYS A CA 1
ATOM 1007 C C . LYS A 1 122 ? -3.747 1.980 -12.082 1.00 98.00 122 LYS A C 1
ATOM 1009 O O . LYS A 1 122 ? -3.899 1.558 -13.227 1.00 98.00 122 LYS A O 1
ATOM 1014 N N . PHE A 1 123 ? -2.551 2.172 -11.532 1.00 98.12 123 PHE A N 1
ATOM 1015 C CA . PHE A 1 123 ? -1.327 1.748 -12.205 1.00 98.12 123 PHE A CA 1
ATOM 1016 C C . PHE A 1 123 ? -1.338 0.231 -12.415 1.00 98.12 123 PHE A C 1
ATOM 1018 O O . PHE A 1 123 ? -1.599 -0.528 -11.482 1.00 98.12 123 PHE A O 1
ATOM 1025 N N . ASP A 1 124 ? -1.000 -0.214 -13.627 1.00 97.56 124 ASP A N 1
ATOM 1026 C CA . ASP A 1 124 ? -0.804 -1.633 -13.947 1.00 97.56 124 ASP A CA 1
ATOM 1027 C C . ASP A 1 124 ? 0.553 -2.110 -13.398 1.00 97.56 124 ASP A C 1
ATOM 1029 O O . ASP A 1 124 ? 1.520 -2.340 -14.130 1.00 97.56 124 ASP A O 1
ATOM 1033 N N . ILE A 1 125 ? 0.648 -2.169 -12.066 1.00 98.06 125 ILE A N 1
ATOM 1034 C CA . ILE A 1 125 ? 1.850 -2.594 -11.349 1.00 98.06 125 ILE A CA 1
ATOM 1035 C C . ILE A 1 125 ? 1.954 -4.118 -11.376 1.00 98.06 125 ILE A C 1
ATOM 1037 O O . ILE A 1 125 ? 1.126 -4.844 -10.810 1.00 98.06 125 ILE A O 1
ATOM 1041 N N . LYS A 1 126 ? 3.042 -4.598 -11.975 1.00 97.69 126 LYS A N 1
ATOM 1042 C CA . LYS A 1 126 ? 3.328 -6.014 -12.202 1.00 97.69 126 LYS A CA 1
ATOM 1043 C C . LYS A 1 126 ? 4.465 -6.512 -11.328 1.00 97.69 126 LYS A C 1
ATOM 1045 O O . LYS A 1 126 ? 5.341 -5.766 -10.892 1.00 97.69 126 LYS A O 1
ATOM 1050 N N . THR A 1 127 ? 4.463 -7.823 -11.124 1.00 96.69 127 THR A N 1
ATOM 1051 C CA . THR A 1 127 ? 5.574 -8.577 -10.543 1.00 96.69 127 THR A CA 1
ATOM 1052 C C . THR A 1 127 ? 6.043 -9.635 -11.539 1.00 96.69 127 THR A C 1
ATOM 1054 O O . THR A 1 127 ? 5.302 -10.045 -12.436 1.00 96.69 127 THR A O 1
ATOM 1057 N N . SER A 1 128 ? 7.294 -10.076 -11.418 1.00 96.38 128 SER A N 1
ATOM 1058 C CA . SER A 1 128 ? 7.828 -11.170 -12.231 1.00 96.38 128 SER A CA 1
ATOM 1059 C C . SER A 1 128 ? 8.816 -12.005 -11.431 1.00 96.38 128 SER A C 1
ATOM 1061 O O . SER A 1 128 ? 9.660 -11.471 -10.721 1.00 96.38 128 SER A O 1
ATOM 1063 N N . SER A 1 129 ? 8.731 -13.323 -11.584 1.00 95.25 129 SER A N 1
ATOM 1064 C CA . SER A 1 129 ? 9.673 -14.302 -11.031 1.00 95.25 129 SER A CA 1
ATOM 1065 C C . SER A 1 129 ? 10.357 -15.140 -12.121 1.00 95.25 129 SER A C 1
ATOM 1067 O O . SER A 1 129 ? 10.935 -16.180 -11.819 1.00 95.25 129 SER A O 1
ATOM 1069 N N . ASP A 1 130 ? 10.305 -14.693 -13.383 1.00 96.81 130 ASP A N 1
ATOM 1070 C CA . ASP A 1 130 ? 10.869 -15.398 -14.549 1.00 96.81 130 ASP A CA 1
ATOM 1071 C C . ASP A 1 130 ? 12.370 -15.712 -14.377 1.00 96.81 130 ASP A C 1
ATOM 1073 O O . ASP A 1 130 ? 12.801 -16.850 -14.566 1.00 96.81 130 ASP A O 1
ATOM 1077 N N . LEU A 1 131 ? 13.143 -14.732 -13.893 1.00 96.69 131 LEU A N 1
ATOM 1078 C CA . LEU A 1 131 ? 14.539 -14.894 -13.467 1.00 96.69 131 LEU A CA 1
ATOM 1079 C C . LEU A 1 131 ? 14.674 -14.659 -11.961 1.00 96.69 131 LEU A C 1
ATOM 1081 O O . LEU A 1 131 ? 15.335 -13.734 -11.493 1.00 96.69 131 LEU A O 1
ATOM 1085 N N . HIS A 1 132 ? 13.991 -15.487 -11.174 1.00 96.69 132 HIS A N 1
ATOM 1086 C CA . HIS A 1 132 ? 14.064 -15.417 -9.720 1.00 96.69 132 HIS A CA 1
ATOM 1087 C C . HIS A 1 132 ? 15.484 -15.725 -9.209 1.00 96.69 132 HIS A C 1
ATOM 1089 O O . HIS A 1 132 ? 16.019 -16.802 -9.473 1.00 96.69 132 HIS A O 1
ATOM 1095 N N . LYS A 1 133 ? 16.062 -14.827 -8.395 1.00 93.38 133 LYS A N 1
ATOM 1096 C CA . LYS A 1 133 ? 17.488 -14.852 -8.003 1.00 93.38 133 LYS A CA 1
ATOM 1097 C C . LYS A 1 133 ? 17.965 -16.206 -7.472 1.00 93.38 133 LYS A C 1
ATOM 1099 O O . LYS A 1 133 ? 19.055 -16.644 -7.805 1.00 93.38 133 LYS A O 1
ATOM 1104 N N . TYR A 1 134 ? 17.143 -16.861 -6.652 1.00 93.50 134 TYR A N 1
ATOM 1105 C CA . TYR A 1 134 ? 17.528 -18.102 -5.972 1.00 93.50 134 TYR A CA 1
ATOM 1106 C C . TYR A 1 134 ? 17.185 -19.377 -6.759 1.00 93.50 134 TYR A C 1
ATOM 1108 O O . TYR A 1 134 ? 18.029 -20.248 -6.911 1.00 93.50 134 TYR A O 1
ATOM 1116 N N . THR A 1 135 ? 15.968 -19.499 -7.300 1.00 95.88 135 THR A N 1
ATOM 1117 C CA . THR A 1 135 ? 15.534 -20.700 -8.040 1.00 95.88 135 THR A CA 1
ATOM 1118 C C . THR A 1 135 ? 16.054 -20.759 -9.477 1.00 95.88 135 THR A C 1
ATOM 1120 O O . THR A 1 135 ? 15.991 -21.813 -10.103 1.00 95.88 135 THR A O 1
ATOM 1123 N N . LYS A 1 136 ? 16.554 -19.638 -10.011 1.00 96.31 136 LYS A N 1
ATOM 1124 C CA . LYS A 1 136 ? 17.189 -19.517 -11.332 1.00 96.31 136 LYS A CA 1
ATOM 1125 C C . LYS A 1 136 ? 18.632 -19.015 -11.216 1.00 96.31 136 LYS A C 1
ATOM 1127 O O . LYS A 1 136 ? 19.138 -18.392 -12.145 1.00 96.31 136 LYS A O 1
ATOM 1132 N N . ALA A 1 137 ? 19.283 -19.292 -10.082 1.00 95.75 137 ALA A N 1
ATOM 1133 C CA . ALA A 1 137 ? 20.639 -18.836 -9.776 1.00 95.75 137 ALA A CA 1
ATOM 1134 C C . ALA A 1 137 ? 21.674 -19.269 -10.829 1.00 95.75 137 ALA A C 1
ATOM 1136 O O . ALA A 1 137 ? 22.583 -18.510 -11.124 1.00 95.75 137 ALA A O 1
ATOM 1137 N N . GLU A 1 138 ? 21.500 -20.433 -11.463 1.00 97.12 138 GLU A N 1
ATOM 1138 C CA . GLU A 1 138 ? 22.368 -20.908 -12.558 1.00 97.12 138 GLU A CA 1
ATOM 1139 C C . GLU A 1 138 ? 22.434 -19.945 -13.759 1.00 97.12 138 GLU A C 1
ATOM 1141 O O . GLU A 1 138 ? 23.418 -19.919 -14.495 1.00 97.12 138 GLU A O 1
ATOM 1146 N N . PHE A 1 139 ? 21.398 -19.120 -13.945 1.00 97.62 139 PHE A N 1
ATOM 1147 C CA . PHE A 1 139 ? 21.332 -18.123 -15.008 1.00 97.62 139 PHE A CA 1
ATOM 1148 C C . PHE A 1 139 ? 21.717 -16.725 -14.539 1.00 97.62 139 PHE A C 1
ATOM 1150 O O . PHE A 1 139 ? 21.574 -15.803 -15.336 1.00 97.62 139 PHE A O 1
ATOM 1157 N N . ILE A 1 140 ? 22.142 -16.526 -13.287 1.00 97.75 140 ILE A N 1
ATOM 1158 C CA . ILE A 1 140 ? 22.342 -15.202 -12.687 1.00 97.75 140 ILE A CA 1
ATOM 1159 C C . ILE A 1 140 ? 23.725 -15.111 -12.034 1.00 97.75 140 ILE A C 1
ATOM 1161 O O . ILE A 1 140 ? 24.141 -15.995 -11.294 1.00 97.75 140 ILE A O 1
ATOM 1165 N N . SER A 1 141 ? 24.419 -14.001 -12.267 1.00 97.44 141 SER A N 1
ATOM 1166 C CA . SER A 1 141 ? 25.697 -13.663 -11.643 1.00 97.44 141 SER A CA 1
ATOM 1167 C C . SER A 1 141 ? 25.660 -12.242 -11.090 1.00 97.44 141 SER A C 1
ATOM 1169 O O . SER A 1 141 ? 25.017 -11.363 -11.663 1.00 97.44 141 SER A O 1
ATOM 1171 N N . ASP A 1 142 ? 26.376 -11.996 -9.995 1.00 97.00 142 ASP A N 1
ATOM 1172 C CA . ASP A 1 142 ? 26.582 -10.639 -9.479 1.00 97.00 142 ASP A CA 1
ATOM 1173 C C . ASP A 1 142 ? 27.574 -9.837 -10.355 1.00 97.00 142 ASP A C 1
ATOM 1175 O O . ASP A 1 142 ? 27.604 -8.609 -10.288 1.00 97.00 142 ASP A O 1
ATOM 1179 N N . THR A 1 143 ? 28.341 -10.509 -11.227 1.00 96.81 143 THR A N 1
ATOM 1180 C CA . THR A 1 143 ? 29.351 -9.887 -12.097 1.00 96.81 143 THR A CA 1
ATOM 1181 C C . THR A 1 143 ? 28.932 -9.945 -13.563 1.00 96.81 143 THR A C 1
ATOM 1183 O O . THR A 1 143 ? 28.587 -11.004 -14.090 1.00 96.81 143 THR A O 1
ATOM 1186 N N . GLN A 1 144 ? 29.022 -8.807 -14.254 1.00 97.62 144 GLN A N 1
ATOM 1187 C CA . GLN A 1 144 ? 28.791 -8.746 -15.693 1.00 97.62 144 GLN A CA 1
ATOM 1188 C C . GLN A 1 144 ? 29.922 -9.445 -16.448 1.00 97.62 144 GLN A C 1
ATOM 1190 O O . GLN A 1 144 ? 31.100 -9.174 -16.222 1.00 97.62 144 GLN A O 1
ATOM 1195 N N . THR A 1 145 ? 29.566 -10.332 -17.372 1.00 97.56 145 THR A N 1
ATOM 1196 C CA . THR A 1 145 ? 30.521 -11.035 -18.241 1.00 97.56 145 THR A CA 1
ATOM 1197 C C . THR A 1 145 ? 29.940 -11.184 -19.646 1.00 97.56 145 THR A C 1
ATOM 1199 O O . THR A 1 145 ? 28.778 -10.862 -19.887 1.00 97.56 145 THR A O 1
ATOM 1202 N N . ASN A 1 146 ? 30.718 -11.738 -20.580 1.00 96.88 146 ASN A N 1
ATOM 1203 C CA . ASN A 1 146 ? 30.218 -12.066 -21.920 1.00 96.88 146 ASN A CA 1
ATOM 1204 C C . ASN A 1 146 ? 29.079 -13.103 -21.896 1.00 96.88 146 ASN A C 1
ATOM 1206 O O . ASN A 1 146 ? 28.243 -13.114 -22.800 1.00 96.88 146 ASN A O 1
ATOM 1210 N N . VAL A 1 147 ? 29.040 -13.956 -20.864 1.00 97.31 147 VAL A N 1
ATOM 1211 C CA . VAL A 1 147 ? 27.950 -14.913 -20.637 1.00 97.31 147 VAL A CA 1
ATOM 1212 C C . VAL A 1 147 ? 26.788 -14.205 -19.944 1.00 97.31 147 VAL A C 1
ATOM 1214 O O . VAL A 1 147 ? 25.697 -14.138 -20.498 1.00 97.31 147 VAL A O 1
ATOM 1217 N N . PHE A 1 148 ? 27.025 -13.622 -18.768 1.00 98.06 148 PHE A N 1
ATOM 1218 C CA . PHE A 1 148 ? 26.025 -12.906 -17.971 1.00 98.06 148 PHE A CA 1
ATOM 1219 C C . PHE A 1 148 ? 25.964 -11.430 -18.377 1.00 98.06 148 PHE A C 1
ATOM 1221 O O . PHE A 1 148 ? 26.543 -10.566 -17.718 1.00 98.06 148 PHE A O 1
ATOM 1228 N N . LYS A 1 149 ? 25.288 -11.154 -19.494 1.00 97.69 149 LYS A N 1
ATOM 1229 C CA . LYS A 1 149 ? 25.249 -9.822 -20.121 1.00 97.69 149 LYS A CA 1
ATOM 1230 C C . LYS A 1 149 ? 23.946 -9.049 -19.905 1.00 97.69 149 LYS A C 1
ATOM 1232 O O . LYS A 1 149 ? 23.926 -7.836 -20.088 1.00 97.69 149 LYS A O 1
ATOM 1237 N N . TYR A 1 150 ? 22.858 -9.720 -19.525 1.00 98.31 150 TYR A N 1
ATOM 1238 C CA . TYR A 1 150 ? 21.543 -9.088 -19.400 1.00 98.31 150 TYR A CA 1
ATOM 1239 C C . TYR A 1 150 ? 21.353 -8.494 -18.007 1.00 98.31 150 TYR A C 1
ATOM 1241 O O . TYR A 1 150 ? 21.190 -9.232 -17.040 1.00 98.31 150 TYR A O 1
ATOM 1249 N N . LYS A 1 151 ? 21.360 -7.163 -17.893 1.00 98.19 151 LYS A N 1
ATOM 1250 C CA . LYS A 1 151 ? 21.135 -6.459 -16.621 1.00 98.19 151 LYS A CA 1
ATOM 1251 C C . LYS A 1 151 ? 19.765 -6.815 -16.032 1.00 98.19 151 LYS A C 1
ATOM 1253 O O . LYS A 1 151 ? 18.761 -6.763 -16.748 1.00 98.19 151 LYS A O 1
ATOM 1258 N N . LEU A 1 152 ? 19.732 -7.121 -14.737 1.00 98.25 152 LEU A N 1
ATOM 1259 C CA . LEU A 1 152 ? 18.529 -7.331 -13.938 1.00 98.25 152 LEU A CA 1
ATOM 1260 C C . LEU A 1 152 ? 18.576 -6.495 -12.655 1.00 98.25 152 LEU A C 1
ATOM 1262 O O . LEU A 1 152 ? 19.556 -6.530 -11.909 1.00 98.25 152 LEU A O 1
ATOM 1266 N N . ILE A 1 153 ? 17.470 -5.836 -12.330 1.00 97.38 153 ILE A N 1
ATOM 1267 C CA . ILE A 1 153 ? 17.278 -5.229 -11.012 1.00 97.38 153 ILE A CA 1
ATOM 1268 C C . ILE A 1 153 ? 16.832 -6.298 -10.005 1.00 97.38 153 ILE A C 1
ATOM 1270 O O . ILE A 1 153 ? 15.776 -6.919 -10.167 1.00 97.38 153 ILE A O 1
ATOM 1274 N N . HIS A 1 154 ? 17.620 -6.519 -8.947 1.00 95.25 154 HIS A N 1
ATOM 1275 C CA . HIS A 1 154 ? 17.213 -7.379 -7.834 1.00 95.25 154 HIS A CA 1
ATOM 1276 C C . HIS A 1 154 ? 16.453 -6.586 -6.774 1.00 95.25 154 HIS A C 1
ATOM 1278 O O . HIS A 1 154 ? 15.277 -6.837 -6.536 1.00 95.25 154 HIS A O 1
ATOM 1284 N N . THR A 1 155 ? 17.115 -5.598 -6.186 1.00 93.25 155 THR A N 1
ATOM 1285 C CA . THR A 1 155 ? 16.537 -4.600 -5.276 1.00 93.25 155 THR A CA 1
ATOM 1286 C C . THR A 1 155 ? 16.937 -3.212 -5.785 1.00 93.25 155 THR A C 1
ATOM 1288 O O . THR A 1 155 ? 17.799 -3.122 -6.660 1.00 93.25 155 THR A O 1
ATOM 1291 N N . PRO A 1 156 ? 16.387 -2.109 -5.245 1.00 91.12 156 PRO A N 1
ATOM 1292 C CA . PRO A 1 156 ? 16.800 -0.766 -5.664 1.00 91.12 156 PRO A CA 1
ATOM 1293 C C . PRO A 1 156 ? 18.308 -0.496 -5.548 1.00 91.12 156 PRO A C 1
ATOM 1295 O O . PRO A 1 156 ? 18.831 0.349 -6.262 1.00 91.12 156 PRO A O 1
ATOM 1298 N N . SER A 1 157 ? 19.003 -1.201 -4.651 1.00 91.38 157 SER A N 1
ATOM 1299 C CA . SER A 1 157 ? 20.444 -1.067 -4.420 1.00 91.38 157 SER A CA 1
ATOM 1300 C C . SER A 1 157 ? 21.283 -2.199 -5.018 1.00 91.38 157 SER A C 1
ATOM 1302 O O . SER A 1 157 ? 22.508 -2.123 -4.969 1.00 91.38 157 SER A O 1
ATOM 1304 N N . GLN A 1 158 ? 20.665 -3.248 -5.572 1.00 94.12 158 GLN A N 1
ATOM 1305 C CA . GLN A 1 158 ? 21.378 -4.407 -6.104 1.00 94.12 158 GLN A CA 1
ATOM 1306 C C . GLN A 1 158 ? 20.984 -4.697 -7.550 1.00 94.12 158 GLN A C 1
ATOM 1308 O O . GLN A 1 158 ? 19.844 -5.053 -7.850 1.00 94.12 158 GLN A O 1
ATOM 1313 N N . THR A 1 159 ? 21.983 -4.630 -8.427 1.00 96.94 159 THR A N 1
ATOM 1314 C CA . THR A 1 159 ? 21.915 -5.107 -9.812 1.00 96.94 159 THR A CA 1
ATOM 1315 C C . THR A 1 159 ? 22.643 -6.442 -9.922 1.00 96.94 159 THR A C 1
ATOM 1317 O O . THR A 1 159 ? 23.683 -6.630 -9.297 1.00 96.94 159 THR A O 1
ATOM 1320 N N . VAL A 1 160 ? 22.090 -7.357 -10.714 1.00 97.62 160 VAL A N 1
ATOM 1321 C CA . VAL A 1 160 ? 22.707 -8.636 -11.097 1.00 97.62 160 VAL A CA 1
ATOM 1322 C C . VAL A 1 160 ? 22.592 -8.808 -12.613 1.00 97.62 160 VAL A C 1
ATOM 1324 O O . VAL A 1 160 ? 21.915 -8.025 -13.279 1.00 97.62 160 VAL A O 1
ATOM 1327 N N . TYR A 1 161 ? 23.235 -9.824 -13.177 1.00 98.44 161 TYR A N 1
ATOM 1328 C CA . TYR A 1 161 ? 23.274 -10.055 -14.619 1.00 98.44 161 TYR A CA 1
ATOM 1329 C C . TYR A 1 161 ? 22.858 -11.478 -14.954 1.00 98.44 161 TYR A C 1
ATOM 1331 O O . TYR A 1 161 ? 23.230 -12.412 -14.251 1.00 98.44 161 TYR A O 1
ATOM 1339 N N . SER A 1 162 ? 22.107 -11.656 -16.038 1.00 98.31 162 SER A N 1
ATOM 1340 C CA . SER A 1 162 ? 21.671 -12.968 -16.501 1.00 98.31 162 SER A CA 1
ATOM 1341 C C . SER A 1 162 ? 22.329 -13.402 -17.801 1.00 98.31 162 SER A C 1
ATOM 1343 O O . SER A 1 162 ? 22.723 -12.572 -18.623 1.00 98.31 162 SER A O 1
ATOM 1345 N N . SER A 1 163 ? 22.443 -14.719 -17.983 1.00 98.06 163 SER A N 1
ATOM 1346 C CA . SER A 1 163 ? 22.918 -15.349 -19.215 1.00 98.06 163 SER A CA 1
ATOM 1347 C C . SER A 1 163 ? 21.873 -15.410 -20.328 1.00 98.06 163 SER A C 1
ATOM 1349 O O . SER A 1 163 ? 22.219 -15.616 -21.491 1.00 98.06 163 SER A O 1
ATOM 1351 N N . LYS A 1 164 ? 20.599 -15.171 -20.001 1.00 97.50 164 LYS A N 1
ATOM 1352 C CA . LYS A 1 164 ? 19.495 -15.092 -20.962 1.00 97.50 164 LYS A CA 1
ATOM 1353 C C . LYS A 1 164 ? 18.627 -13.857 -20.693 1.00 97.50 164 LYS A C 1
ATOM 1355 O O . LYS A 1 164 ? 18.596 -13.387 -19.554 1.00 97.50 164 LYS A O 1
ATOM 1360 N N . PRO A 1 165 ? 17.930 -13.316 -21.705 1.00 97.94 165 PRO A N 1
ATOM 1361 C CA . PRO A 1 165 ? 17.067 -12.163 -21.492 1.00 97.94 165 PRO A CA 1
ATOM 1362 C C . PRO A 1 165 ? 15.876 -12.540 -20.606 1.00 97.94 165 PRO A C 1
ATOM 1364 O O . PRO A 1 165 ? 15.312 -13.629 -20.728 1.00 97.94 165 PRO A O 1
ATOM 1367 N N . HIS A 1 166 ? 15.474 -11.620 -19.731 1.00 98.19 166 HIS A N 1
ATOM 1368 C CA . HIS A 1 166 ? 14.188 -11.705 -19.044 1.00 98.19 166 HIS A CA 1
ATOM 1369 C C . HIS A 1 166 ? 13.038 -11.550 -20.055 1.00 98.19 166 HIS A C 1
ATOM 1371 O O . HIS A 1 166 ? 13.165 -10.811 -21.030 1.00 98.19 166 HIS A O 1
ATOM 1377 N N . LYS A 1 167 ? 11.856 -12.120 -19.788 1.00 97.44 167 LYS A N 1
ATOM 1378 C CA . LYS A 1 167 ? 10.659 -11.898 -20.639 1.00 97.44 167 LYS A CA 1
ATOM 1379 C C . LYS A 1 167 ? 10.229 -10.428 -20.802 1.00 97.44 167 LYS A C 1
ATOM 1381 O O . LYS A 1 167 ? 9.451 -10.089 -21.683 1.00 97.44 167 LYS A O 1
ATOM 1386 N N . PHE A 1 168 ? 10.726 -9.568 -19.920 1.00 97.19 168 PHE A N 1
ATOM 1387 C CA . PHE A 1 168 ? 10.582 -8.111 -19.950 1.00 97.19 168 PHE A CA 1
ATOM 1388 C C . PHE A 1 168 ? 11.970 -7.465 -19.915 1.00 97.19 168 PHE A C 1
ATOM 1390 O O . PHE A 1 168 ? 12.221 -6.604 -19.079 1.00 97.19 168 PHE A O 1
ATOM 1397 N N . GLN A 1 169 ? 12.921 -7.968 -20.701 1.00 97.56 169 GLN A N 1
ATOM 1398 C CA . GLN A 1 169 ? 14.274 -7.416 -20.710 1.00 97.56 169 GLN A CA 1
ATOM 1399 C C . GLN A 1 169 ? 14.249 -5.967 -21.196 1.00 97.56 169 GLN A C 1
ATOM 1401 O O . GLN A 1 169 ? 14.729 -5.082 -20.498 1.00 97.56 169 GLN A O 1
ATOM 1406 N N . ASP A 1 170 ? 13.597 -5.734 -22.330 1.00 94.88 170 ASP A N 1
ATOM 1407 C CA . ASP A 1 170 ? 13.536 -4.430 -22.980 1.00 94.88 170 ASP A CA 1
ATOM 1408 C C . ASP A 1 170 ? 12.243 -3.676 -22.620 1.00 94.88 170 ASP A C 1
ATOM 1410 O O . ASP A 1 170 ? 11.346 -4.210 -21.952 1.00 94.88 170 ASP A O 1
ATOM 1414 N N . GLY A 1 171 ? 12.169 -2.411 -23.028 1.00 95.50 171 GLY A N 1
ATOM 1415 C CA . GLY A 1 171 ? 11.095 -1.468 -22.718 1.00 95.50 171 GLY A CA 1
ATOM 1416 C C . GLY A 1 171 ? 11.347 -0.659 -21.442 1.00 95.50 171 GLY A C 1
ATOM 1417 O O . GLY A 1 171 ? 11.797 -1.192 -20.421 1.00 95.50 171 GLY A O 1
ATOM 1418 N N . PHE A 1 172 ? 11.012 0.633 -21.488 1.00 97.81 172 PHE A N 1
ATOM 1419 C CA . PHE A 1 172 ? 11.091 1.512 -20.324 1.00 97.81 172 PHE A CA 1
ATOM 1420 C C . PHE A 1 172 ? 10.154 1.030 -19.223 1.00 97.81 172 PHE A C 1
ATOM 1422 O O . PHE A 1 172 ? 8.985 0.713 -19.461 1.00 97.81 172 PHE A O 1
ATOM 1429 N N . LYS A 1 173 ? 10.684 0.974 -18.004 1.00 98.25 173 LYS A N 1
ATOM 1430 C CA . LYS A 1 173 ? 9.953 0.543 -16.821 1.00 98.25 173 LYS A CA 1
ATOM 1431 C C . LYS A 1 173 ? 10.122 1.555 -15.713 1.00 98.25 173 LYS A C 1
ATOM 1433 O O . LYS A 1 173 ? 11.230 2.027 -15.471 1.00 98.25 173 LYS A O 1
ATOM 1438 N N . VAL A 1 174 ? 9.035 1.817 -15.000 1.00 98.50 174 VAL A N 1
ATOM 1439 C CA . VAL A 1 174 ? 9.096 2.469 -13.692 1.00 98.50 174 VAL A CA 1
ATOM 1440 C C . VAL A 1 174 ? 9.125 1.378 -12.637 1.00 98.50 174 VAL A C 1
ATOM 1442 O O . VAL A 1 174 ? 8.150 0.649 -12.475 1.00 98.50 174 VAL A O 1
ATOM 1445 N N . PHE A 1 175 ? 10.246 1.247 -11.943 1.00 98.25 175 PHE A N 1
ATOM 1446 C CA . PHE A 1 175 ? 10.437 0.307 -10.850 1.00 98.25 175 PHE A CA 1
ATOM 1447 C C . PHE A 1 175 ? 10.024 0.935 -9.523 1.00 98.25 175 PHE A C 1
ATOM 1449 O O . PHE A 1 175 ? 10.376 2.080 -9.249 1.00 98.25 175 PHE A O 1
ATOM 1456 N N . LEU A 1 176 ? 9.323 0.170 -8.683 1.00 97.88 176 LEU A N 1
ATOM 1457 C CA . LEU A 1 176 ? 8.991 0.556 -7.313 1.00 97.88 176 LEU A CA 1
ATOM 1458 C C . LEU A 1 176 ? 9.563 -0.476 -6.343 1.00 97.88 176 LEU A C 1
ATOM 1460 O O . LEU A 1 176 ? 9.410 -1.689 -6.526 1.00 97.88 176 LEU A O 1
ATOM 1464 N N . SER A 1 177 ? 10.218 0.003 -5.290 1.00 94.75 177 SER A N 1
ATOM 1465 C CA . SER A 1 177 ? 10.814 -0.865 -4.281 1.00 94.75 177 SER A CA 1
ATOM 1466 C C . SER A 1 177 ? 9.750 -1.681 -3.542 1.00 94.75 177 SER A C 1
ATOM 1468 O O . SER A 1 177 ? 8.743 -1.151 -3.071 1.00 94.75 177 SER A O 1
ATOM 1470 N N . THR A 1 178 ? 9.987 -2.986 -3.384 1.00 93.31 178 THR A N 1
ATOM 1471 C CA . THR A 1 178 ? 9.240 -3.794 -2.399 1.00 93.31 178 THR A CA 1
ATOM 1472 C C . THR A 1 178 ? 10.002 -3.923 -1.094 1.00 93.31 178 THR A C 1
ATOM 1474 O O . THR A 1 178 ? 9.398 -4.087 -0.043 1.00 93.31 178 THR A O 1
ATOM 1477 N N . THR A 1 179 ? 11.327 -3.825 -1.148 1.00 88.50 179 THR A N 1
ATOM 1478 C CA . THR A 1 179 ? 12.228 -3.930 -0.005 1.00 88.50 179 THR A CA 1
ATOM 1479 C C . THR A 1 179 ? 12.663 -2.547 0.460 1.00 88.50 179 THR A C 1
ATOM 1481 O O . THR A 1 179 ? 12.922 -1.684 -0.378 1.00 88.50 179 THR A O 1
ATOM 1484 N N . ASP A 1 180 ? 12.853 -2.380 1.768 1.00 81.56 180 ASP A N 1
ATOM 1485 C CA . ASP A 1 180 ? 13.351 -1.138 2.372 1.00 81.56 180 ASP A CA 1
ATOM 1486 C C . ASP A 1 180 ? 12.413 0.072 2.135 1.00 81.56 180 ASP A C 1
ATOM 1488 O O . ASP A 1 180 ? 11.193 -0.087 2.088 1.00 81.56 180 ASP A O 1
ATOM 1492 N N . LYS A 1 181 ? 12.930 1.305 2.111 1.00 87.50 181 LYS A N 1
ATOM 1493 C CA . LYS A 1 181 ? 12.162 2.537 1.908 1.00 87.50 181 LYS A CA 1
ATOM 1494 C C . LYS A 1 181 ? 11.527 2.570 0.522 1.00 87.50 181 LYS A C 1
ATOM 1496 O O . LYS A 1 181 ? 12.057 2.019 -0.442 1.00 87.50 181 LYS A O 1
ATOM 1501 N N . TYR A 1 182 ? 10.383 3.242 0.439 1.00 94.38 182 TYR A N 1
ATOM 1502 C CA . TYR A 1 182 ? 9.729 3.539 -0.827 1.00 94.38 182 TYR A CA 1
ATOM 1503 C C . TYR A 1 182 ? 10.680 4.314 -1.736 1.00 94.38 182 TYR A C 1
ATOM 1505 O O . TYR A 1 182 ? 11.175 5.375 -1.361 1.00 94.38 182 TYR A O 1
ATOM 1513 N N . ASN A 1 183 ? 10.960 3.748 -2.902 1.00 95.00 183 ASN A N 1
ATOM 1514 C CA . ASN A 1 183 ? 11.799 4.349 -3.920 1.00 95.00 183 ASN A CA 1
ATOM 1515 C C . ASN A 1 183 ? 11.231 4.008 -5.294 1.00 95.00 183 ASN A C 1
ATOM 1517 O O . ASN A 1 183 ? 10.769 2.883 -5.509 1.00 95.00 183 ASN A O 1
ATOM 1521 N N . VAL A 1 184 ? 11.300 4.973 -6.205 1.00 97.44 184 VAL A N 1
ATOM 1522 C CA . VAL A 1 184 ? 10.786 4.867 -7.567 1.00 97.44 184 VAL A CA 1
ATOM 1523 C C . VAL A 1 184 ? 11.859 5.368 -8.522 1.00 97.44 184 VAL A C 1
ATOM 1525 O O . VAL A 1 184 ? 12.437 6.429 -8.291 1.00 97.44 184 VAL A O 1
ATOM 1528 N N . PHE A 1 185 ? 12.144 4.603 -9.573 1.00 97.69 185 PHE A N 1
ATOM 1529 C CA . PHE A 1 185 ? 13.165 4.942 -10.566 1.00 97.69 185 PHE A CA 1
ATOM 1530 C C . PHE A 1 185 ? 12.851 4.313 -11.923 1.00 97.69 185 PHE A C 1
ATOM 1532 O O . PHE A 1 185 ? 12.039 3.393 -12.018 1.00 97.69 185 PHE A O 1
ATOM 1539 N N . ILE A 1 186 ? 13.491 4.818 -12.977 1.00 97.94 186 ILE A N 1
ATOM 1540 C CA . ILE A 1 186 ? 13.322 4.320 -14.345 1.00 97.94 186 ILE A CA 1
ATOM 1541 C C . ILE A 1 186 ? 14.541 3.498 -14.734 1.00 97.94 186 ILE A C 1
ATOM 1543 O O . ILE A 1 186 ? 15.673 3.906 -14.481 1.00 97.94 186 ILE A O 1
ATOM 1547 N N . ASP A 1 187 ? 14.306 2.363 -15.381 1.00 97.50 187 ASP A N 1
ATOM 1548 C CA . ASP A 1 187 ? 15.350 1.613 -16.074 1.00 97.50 187 ASP A CA 1
ATOM 1549 C C . ASP A 1 187 ? 14.743 0.875 -17.281 1.00 97.50 187 ASP A C 1
ATOM 1551 O O . ASP A 1 187 ? 13.525 0.701 -17.383 1.00 97.50 187 ASP A O 1
ATOM 1555 N N . ASN A 1 188 ? 15.589 0.447 -18.211 1.00 97.06 188 ASN A N 1
ATOM 1556 C CA . ASN A 1 188 ? 15.219 -0.300 -19.410 1.00 97.06 188 ASN A CA 1
ATOM 1557 C C . ASN A 1 188 ? 15.924 -1.663 -19.391 1.00 97.06 188 ASN A C 1
ATOM 1559 O O . ASN A 1 188 ? 16.779 -1.966 -20.222 1.00 97.06 188 ASN A O 1
ATOM 1563 N N . CYS A 1 189 ? 15.639 -2.452 -18.356 1.00 97.06 189 CYS A N 1
ATOM 1564 C CA . CYS A 1 189 ? 16.240 -3.767 -18.174 1.00 97.06 189 CYS A CA 1
ATOM 1565 C C . CYS A 1 189 ? 15.268 -4.774 -17.541 1.00 97.06 189 CYS A C 1
ATOM 1567 O O . CYS A 1 189 ? 14.092 -4.473 -17.293 1.00 97.06 189 CYS A O 1
ATOM 1569 N N . GLY A 1 190 ? 15.764 -5.995 -17.327 1.00 97.50 190 GLY A N 1
ATOM 1570 C CA . GLY A 1 190 ? 15.051 -7.061 -16.643 1.00 97.50 190 GLY A CA 1
ATOM 1571 C C . GLY A 1 190 ? 15.057 -6.892 -15.117 1.00 97.50 190 GLY A C 1
ATOM 1572 O O . GLY A 1 190 ? 15.536 -5.905 -14.562 1.00 97.50 190 GLY A O 1
ATOM 1573 N N . MET A 1 191 ? 14.500 -7.868 -14.407 1.00 97.75 191 MET A N 1
ATOM 1574 C CA . MET A 1 191 ? 14.342 -7.825 -12.958 1.00 97.75 191 MET A CA 1
ATOM 1575 C C . MET A 1 191 ? 14.283 -9.232 -12.382 1.00 97.75 191 MET A C 1
ATOM 1577 O O . MET A 1 191 ? 14.112 -10.213 -13.104 1.00 97.75 191 MET A O 1
ATOM 1581 N N . THR A 1 192 ? 14.364 -9.307 -11.063 1.00 96.69 192 THR A N 1
ATOM 1582 C CA . THR A 1 192 ? 14.043 -10.519 -10.304 1.00 96.69 192 THR A CA 1
ATOM 1583 C C . THR A 1 192 ? 12.788 -10.284 -9.445 1.00 96.69 192 THR A C 1
ATOM 1585 O O . THR A 1 192 ? 12.133 -9.250 -9.554 1.00 96.69 192 THR A O 1
ATOM 1588 N N . GLN A 1 193 ? 12.466 -11.214 -8.547 1.00 94.56 193 GLN A N 1
ATOM 1589 C CA . GLN A 1 193 ? 11.238 -11.218 -7.748 1.00 94.56 193 GLN A CA 1
ATOM 1590 C C . GLN A 1 193 ? 11.099 -10.102 -6.697 1.00 94.56 193 GLN A C 1
ATOM 1592 O O . GLN A 1 193 ? 10.007 -9.918 -6.164 1.00 94.56 193 GLN A O 1
ATOM 1597 N N . SER A 1 194 ? 12.181 -9.404 -6.341 1.00 93.88 194 SER A N 1
ATOM 1598 C CA . SER A 1 194 ? 12.210 -8.490 -5.184 1.00 93.88 194 SER A CA 1
ATOM 1599 C C . SER A 1 194 ? 11.862 -7.032 -5.532 1.00 93.88 194 SER A C 1
ATOM 1601 O O . SER A 1 194 ? 12.113 -6.114 -4.746 1.00 93.88 194 SER A O 1
ATOM 1603 N N . ILE A 1 195 ? 11.250 -6.787 -6.692 1.00 96.06 195 ILE A N 1
ATOM 1604 C CA . ILE A 1 195 ? 10.821 -5.456 -7.128 1.00 96.06 195 ILE A CA 1
ATOM 1605 C C . ILE A 1 195 ? 9.533 -5.538 -7.955 1.00 96.06 195 ILE A C 1
ATOM 1607 O O . ILE A 1 195 ? 9.255 -6.566 -8.576 1.00 96.06 195 ILE A O 1
ATOM 1611 N N . VAL A 1 196 ? 8.738 -4.467 -7.959 1.00 97.81 196 VAL A N 1
ATOM 1612 C CA . VAL A 1 196 ? 7.585 -4.335 -8.864 1.00 97.81 196 VAL A CA 1
ATOM 1613 C C . VAL A 1 196 ? 7.870 -3.288 -9.931 1.00 97.81 196 VAL A C 1
ATOM 1615 O O . VAL A 1 196 ? 8.763 -2.456 -9.768 1.00 97.81 196 VAL A O 1
ATOM 1618 N N . PHE A 1 197 ? 7.128 -3.334 -11.032 1.00 98.44 197 PHE A N 1
ATOM 1619 C CA . PHE A 1 197 ? 7.351 -2.436 -12.158 1.00 98.44 197 PHE A CA 1
ATOM 1620 C C . PHE A 1 197 ? 6.059 -2.093 -12.894 1.00 98.44 197 PHE A C 1
ATOM 1622 O O . PHE A 1 197 ? 5.081 -2.838 -12.847 1.00 98.44 197 PHE A O 1
ATOM 1629 N N . ILE A 1 198 ? 6.093 -0.978 -13.614 1.00 98.56 198 ILE A N 1
ATOM 1630 C CA . ILE A 1 198 ? 5.090 -0.565 -14.595 1.00 98.56 198 ILE A CA 1
ATOM 1631 C C . ILE A 1 198 ? 5.787 -0.544 -15.951 1.00 98.56 198 ILE A C 1
ATOM 1633 O O . ILE A 1 198 ? 6.848 0.066 -16.077 1.00 98.56 198 ILE A O 1
ATOM 1637 N N . LEU A 1 199 ? 5.218 -1.221 -16.949 1.00 97.94 199 LEU A N 1
ATOM 1638 C CA . LEU A 1 199 ? 5.688 -1.129 -18.334 1.00 97.94 199 LEU A CA 1
ATOM 1639 C C . LEU A 1 199 ? 5.192 0.176 -18.946 1.00 97.94 199 LEU A C 1
ATOM 1641 O O . LEU A 1 199 ? 4.004 0.482 -18.850 1.00 97.94 199 LEU A O 1
ATOM 1645 N N . CYS A 1 200 ? 6.089 0.906 -19.597 1.00 97.56 200 CYS A N 1
ATOM 1646 C CA . CYS A 1 200 ? 5.769 2.160 -20.259 1.00 97.56 200 CYS A CA 1
ATOM 1647 C C . CYS A 1 200 ? 5.946 2.031 -21.774 1.00 97.56 200 CYS A C 1
ATOM 1649 O O . CYS A 1 200 ? 6.870 1.370 -22.250 1.00 97.56 200 CYS A O 1
ATOM 1651 N N . SER A 1 201 ? 5.068 2.684 -22.534 1.00 96.00 201 SER A N 1
ATOM 1652 C CA . SER A 1 201 ? 5.136 2.728 -23.998 1.00 96.00 201 SER A CA 1
ATOM 1653 C C . SER A 1 201 ? 6.265 3.622 -24.512 1.00 96.00 201 SER A C 1
ATOM 1655 O O . SER A 1 201 ? 6.717 3.442 -25.639 1.00 96.00 201 SER A O 1
ATOM 1657 N N . SER A 1 202 ? 6.716 4.586 -23.704 1.00 96.56 202 SER A N 1
ATOM 1658 C CA . SER A 1 202 ? 7.809 5.499 -24.038 1.00 96.56 202 SER A CA 1
ATOM 1659 C C . SER A 1 202 ? 8.556 5.979 -22.791 1.00 96.56 202 SER A C 1
ATOM 1661 O O . SER A 1 202 ? 8.101 5.793 -21.655 1.00 96.56 202 SER A O 1
ATOM 1663 N N . GLU A 1 203 ? 9.708 6.616 -23.000 1.00 96.25 203 GLU A N 1
ATOM 1664 C CA . GLU A 1 203 ? 10.495 7.229 -21.928 1.00 96.25 203 GLU A CA 1
ATOM 1665 C C . GLU A 1 203 ? 9.745 8.396 -21.269 1.00 96.25 203 GLU A C 1
ATOM 1667 O O . GLU A 1 203 ? 9.794 8.564 -20.052 1.00 96.25 203 GLU A O 1
ATOM 1672 N N . GLU A 1 204 ? 9.006 9.183 -22.052 1.00 95.25 204 GLU A N 1
ATOM 1673 C CA . GLU A 1 204 ? 8.203 10.311 -21.573 1.00 95.25 204 GLU A CA 1
ATOM 1674 C C . GLU A 1 204 ? 7.105 9.835 -20.623 1.00 95.25 204 GLU A C 1
ATOM 1676 O O . GLU A 1 204 ? 6.912 10.418 -19.555 1.00 95.25 204 GLU A O 1
ATOM 1681 N N . GLN A 1 205 ? 6.425 8.734 -20.964 1.00 95.50 205 GLN A N 1
ATOM 1682 C CA . GLN A 1 205 ? 5.438 8.135 -20.071 1.00 95.50 205 GLN A CA 1
ATOM 1683 C C . GLN A 1 205 ? 6.095 7.644 -18.775 1.00 95.50 205 GLN A C 1
ATOM 1685 O O . GLN A 1 205 ? 5.559 7.889 -17.692 1.00 95.50 205 GLN A O 1
ATOM 1690 N N . ALA A 1 206 ? 7.270 7.011 -18.863 1.00 97.25 206 ALA A N 1
ATOM 1691 C CA . ALA A 1 206 ? 8.009 6.570 -17.684 1.00 97.25 206 ALA A CA 1
ATOM 1692 C C . ALA A 1 206 ? 8.395 7.753 -16.779 1.00 97.25 206 ALA A C 1
ATOM 1694 O O . ALA A 1 206 ? 8.195 7.685 -15.566 1.00 97.25 206 ALA A O 1
ATOM 1695 N N . LYS A 1 207 ? 8.869 8.866 -17.357 1.00 96.25 207 LYS A N 1
ATOM 1696 C CA . LYS A 1 207 ? 9.182 10.111 -16.632 1.00 96.25 207 LYS A CA 1
ATOM 1697 C C . LYS A 1 207 ? 7.946 10.719 -15.973 1.00 96.25 207 LYS A C 1
ATOM 1699 O O . LYS A 1 207 ? 8.009 11.068 -14.796 1.00 96.25 207 LYS A O 1
ATOM 1704 N N . LYS A 1 208 ? 6.811 10.776 -16.678 1.00 95.56 208 LYS A N 1
ATOM 1705 C CA . LYS A 1 208 ? 5.532 11.238 -16.111 1.00 95.56 208 LYS A CA 1
ATOM 1706 C C . LYS A 1 208 ? 5.127 10.391 -14.903 1.00 95.56 208 LYS A C 1
ATOM 1708 O O . LYS A 1 208 ? 4.816 10.925 -13.841 1.00 95.56 208 LYS A O 1
ATOM 1713 N N . TYR A 1 209 ? 5.142 9.068 -15.048 1.00 97.25 209 TYR A N 1
ATOM 1714 C CA . TYR A 1 209 ? 4.769 8.143 -13.975 1.00 97.25 209 TYR A CA 1
ATOM 1715 C C . TYR A 1 209 ? 5.725 8.217 -12.786 1.00 97.25 209 TYR A C 1
ATOM 1717 O O . TYR A 1 209 ? 5.263 8.217 -11.647 1.00 97.25 209 TYR A O 1
ATOM 1725 N N . LEU A 1 210 ? 7.031 8.344 -13.034 1.00 97.25 210 LEU A N 1
ATOM 1726 C CA . LEU A 1 210 ? 8.031 8.567 -11.993 1.00 97.25 210 LEU A CA 1
ATOM 1727 C C . LEU A 1 210 ? 7.691 9.806 -11.155 1.00 97.25 210 LEU A C 1
ATOM 1729 O O . LEU A 1 210 ? 7.615 9.702 -9.934 1.00 97.25 210 LEU A O 1
ATOM 1733 N N . GLN A 1 211 ? 7.433 10.947 -11.801 1.00 96.06 211 GLN A N 1
ATOM 1734 C CA . GLN A 1 211 ? 7.100 12.192 -11.105 1.00 96.06 211 GLN A CA 1
ATOM 1735 C C . GLN A 1 211 ? 5.810 12.063 -10.280 1.00 96.06 211 GLN A C 1
ATOM 1737 O O . GLN A 1 211 ? 5.773 12.492 -9.129 1.00 96.06 211 GLN A O 1
ATOM 1742 N N . ILE A 1 212 ? 4.767 11.427 -10.828 1.00 97.81 212 ILE A N 1
ATOM 1743 C CA . ILE A 1 212 ? 3.510 11.185 -10.100 1.00 97.81 212 ILE A CA 1
ATOM 1744 C C . ILE A 1 212 ? 3.760 10.313 -8.865 1.00 97.81 212 ILE A C 1
ATOM 1746 O O . ILE A 1 212 ? 3.320 10.645 -7.770 1.00 97.81 212 ILE A O 1
ATOM 1750 N N . LEU A 1 213 ? 4.472 9.197 -9.021 1.00 97.81 213 LEU A N 1
ATOM 1751 C CA . LEU A 1 213 ? 4.679 8.221 -7.949 1.00 97.81 213 LEU A CA 1
ATOM 1752 C C . LEU A 1 213 ? 5.652 8.703 -6.865 1.00 97.81 213 LEU A C 1
ATOM 1754 O O . LEU A 1 213 ? 5.634 8.154 -5.763 1.00 97.81 213 LEU A O 1
ATOM 1758 N N . GLN A 1 214 ? 6.481 9.707 -7.159 1.00 97.06 214 GLN A N 1
ATOM 1759 C CA . GLN A 1 214 ? 7.333 10.400 -6.188 1.00 97.06 214 GLN A CA 1
ATOM 1760 C C . GLN A 1 214 ? 6.591 11.490 -5.405 1.00 97.06 214 GLN A C 1
ATOM 1762 O O . GLN A 1 214 ? 7.119 11.994 -4.413 1.00 97.06 214 GLN A O 1
ATOM 1767 N N . HIS A 1 215 ? 5.371 11.843 -5.813 1.00 97.81 215 HIS A N 1
ATOM 1768 C CA . HIS A 1 215 ? 4.603 12.895 -5.169 1.00 97.81 215 HIS A CA 1
ATOM 1769 C C . HIS A 1 215 ? 4.341 12.581 -3.675 1.00 97.81 215 HIS A C 1
ATOM 1771 O O . HIS A 1 215 ? 4.004 11.436 -3.341 1.00 97.81 215 HIS A O 1
ATOM 1777 N N . PRO A 1 216 ? 4.415 13.587 -2.776 1.00 98.00 216 PRO A N 1
ATOM 1778 C CA . PRO A 1 216 ? 4.226 13.442 -1.327 1.00 98.00 216 PRO A CA 1
ATOM 1779 C C . PRO A 1 216 ? 3.020 12.590 -0.903 1.00 98.00 216 PRO A C 1
ATOM 1781 O O . PRO A 1 216 ? 3.134 11.758 -0.005 1.00 98.00 216 PRO A O 1
ATOM 1784 N N . LEU A 1 217 ? 1.883 12.725 -1.595 1.00 98.62 217 LEU A N 1
ATOM 1785 C CA . LEU A 1 217 ? 0.680 11.916 -1.360 1.00 98.62 217 LEU A CA 1
ATOM 1786 C C . LEU A 1 217 ? 0.939 10.399 -1.460 1.00 98.62 217 LEU A C 1
ATOM 1788 O O . LEU A 1 217 ? 0.531 9.651 -0.573 1.00 98.62 217 LEU A O 1
ATOM 1792 N N . TYR A 1 218 ? 1.625 9.930 -2.508 1.00 98.44 218 TYR A N 1
ATOM 1793 C CA . TYR A 1 218 ? 1.880 8.496 -2.719 1.00 98.44 218 TYR A CA 1
ATOM 1794 C C . TYR A 1 218 ? 2.891 7.961 -1.708 1.00 98.44 218 TYR A C 1
ATOM 1796 O O . TYR A 1 218 ? 2.701 6.875 -1.156 1.00 98.44 218 TYR A O 1
ATOM 1804 N N . VAL A 1 219 ? 3.927 8.752 -1.409 1.00 98.12 219 VAL A N 1
ATOM 1805 C CA . VAL A 1 219 ? 4.926 8.425 -0.382 1.00 98.12 219 VAL A CA 1
ATOM 1806 C C . VAL A 1 219 ? 4.256 8.285 0.986 1.00 98.12 219 VAL A C 1
ATOM 1808 O O . VAL A 1 219 ? 4.479 7.299 1.691 1.00 98.12 219 VAL A O 1
ATOM 1811 N N . PHE A 1 220 ? 3.386 9.232 1.344 1.00 98.50 220 PHE A N 1
ATOM 1812 C CA . PHE A 1 220 ? 2.622 9.203 2.586 1.00 98.50 220 PHE A CA 1
ATOM 1813 C C . PHE A 1 220 ? 1.730 7.963 2.673 1.00 98.50 220 PHE A C 1
ATOM 1815 O O . PHE A 1 220 ? 1.826 7.219 3.651 1.00 98.50 220 PHE A O 1
ATOM 1822 N N . ILE A 1 221 ? 0.926 7.695 1.636 1.00 98.56 221 ILE A N 1
ATOM 1823 C CA . ILE A 1 221 ? 0.033 6.528 1.587 1.00 98.56 221 ILE A CA 1
ATOM 1824 C C . ILE A 1 221 ? 0.827 5.223 1.728 1.00 98.56 221 ILE A C 1
ATOM 1826 O O . ILE A 1 221 ? 0.429 4.352 2.507 1.00 98.56 221 ILE A O 1
ATOM 1830 N N . ASN A 1 222 ? 1.962 5.083 1.030 1.00 98.06 222 ASN A N 1
ATOM 1831 C CA . ASN A 1 222 ? 2.823 3.912 1.183 1.00 98.06 222 ASN A CA 1
ATOM 1832 C C . ASN A 1 222 ? 3.311 3.762 2.629 1.00 98.06 222 ASN A C 1
ATOM 1834 O O . ASN A 1 222 ? 3.217 2.680 3.206 1.00 98.06 222 ASN A O 1
ATOM 1838 N N . ASN A 1 223 ? 3.824 4.845 3.218 1.00 97.31 223 ASN A N 1
ATOM 1839 C CA . ASN A 1 223 ? 4.434 4.816 4.545 1.00 97.31 223 ASN A CA 1
ATOM 1840 C C . ASN A 1 223 ? 3.438 4.400 5.630 1.00 97.31 223 ASN A C 1
ATOM 1842 O O . ASN A 1 223 ? 3.776 3.576 6.480 1.00 97.31 223 ASN A O 1
ATOM 1846 N N . ILE A 1 224 ? 2.206 4.914 5.587 1.00 97.69 224 ILE A N 1
ATOM 1847 C CA . ILE A 1 224 ? 1.173 4.530 6.557 1.00 97.69 224 ILE A CA 1
ATOM 1848 C C . ILE A 1 224 ? 0.638 3.110 6.315 1.00 97.69 224 ILE A C 1
ATOM 1850 O O . ILE A 1 224 ? 0.089 2.511 7.232 1.00 97.69 224 ILE A O 1
ATOM 1854 N N . CYS A 1 225 ? 0.814 2.538 5.121 1.00 97.12 225 CYS A N 1
ATOM 1855 C CA . CYS A 1 225 ? 0.354 1.189 4.767 1.00 97.12 225 CYS A CA 1
ATOM 1856 C C . CYS A 1 225 ? 1.506 0.171 4.669 1.00 97.12 225 CYS A C 1
ATOM 1858 O O . CYS A 1 225 ? 1.478 -0.761 3.859 1.00 97.12 225 CYS A O 1
ATOM 1860 N N . ARG A 1 226 ? 2.540 0.345 5.497 1.00 93.94 226 ARG A N 1
ATOM 1861 C CA . ARG A 1 226 ? 3.709 -0.535 5.561 1.00 93.94 226 ARG A CA 1
ATOM 1862 C C . ARG A 1 226 ? 3.795 -1.229 6.924 1.00 93.94 226 ARG A C 1
ATOM 1864 O O . ARG A 1 226 ? 4.471 -0.760 7.829 1.00 93.94 226 ARG A O 1
ATOM 1871 N N . TRP A 1 227 ? 3.147 -2.388 7.051 1.00 93.00 227 TRP A N 1
ATOM 1872 C CA . TRP A 1 227 ? 3.087 -3.196 8.290 1.00 93.00 227 TRP A CA 1
ATOM 1873 C C . TRP A 1 227 ? 4.367 -3.996 8.606 1.00 93.00 227 TRP A C 1
ATOM 1875 O O . TRP A 1 227 ? 4.391 -4.814 9.516 1.00 93.00 227 TRP A O 1
ATOM 1885 N N . GLY A 1 228 ? 5.451 -3.793 7.857 1.00 87.62 228 GLY A N 1
ATOM 1886 C CA . GLY A 1 228 ? 6.706 -4.505 8.073 1.00 87.62 228 GLY A CA 1
ATOM 1887 C C . GLY A 1 228 ? 7.849 -3.952 7.229 1.00 87.62 228 GLY A C 1
ATOM 1888 O O . GLY A 1 228 ? 7.816 -2.824 6.745 1.00 87.62 228 GLY A O 1
ATOM 1889 N N . ASN A 1 229 ? 8.878 -4.765 7.006 1.00 86.50 229 ASN A N 1
ATOM 1890 C CA . ASN A 1 229 ? 10.071 -4.315 6.281 1.00 86.50 229 ASN A CA 1
ATOM 1891 C C . ASN A 1 229 ? 9.849 -4.123 4.774 1.00 86.50 229 ASN A C 1
ATOM 1893 O O . ASN A 1 229 ? 10.701 -3.522 4.122 1.00 86.50 229 ASN A O 1
ATOM 1897 N N . PHE A 1 230 ? 8.720 -4.585 4.239 1.00 91.56 230 PHE A N 1
ATOM 1898 C CA . PHE A 1 230 ? 8.416 -4.549 2.814 1.00 91.56 230 PHE A CA 1
ATOM 1899 C C . PHE A 1 230 ? 7.223 -3.639 2.522 1.00 91.56 230 PHE A C 1
ATOM 1901 O O . PHE A 1 230 ? 6.249 -3.633 3.279 1.00 91.56 230 PHE A O 1
ATOM 1908 N N . ASN A 1 231 ? 7.285 -2.903 1.414 1.00 95.38 231 ASN A N 1
ATOM 1909 C CA . ASN A 1 231 ? 6.135 -2.177 0.884 1.00 95.38 231 ASN A CA 1
ATOM 1910 C C . ASN A 1 231 ? 5.065 -3.180 0.439 1.00 95.38 231 ASN A C 1
ATOM 1912 O O . ASN A 1 231 ? 5.363 -4.234 -0.131 1.00 95.38 231 ASN A O 1
ATOM 1916 N N . ASN A 1 232 ? 3.803 -2.866 0.719 1.00 96.12 232 ASN A N 1
ATOM 1917 C CA . ASN A 1 232 ? 2.710 -3.782 0.443 1.00 96.12 232 ASN A CA 1
ATOM 1918 C C . ASN A 1 232 ? 2.314 -3.726 -1.042 1.00 96.12 232 ASN A C 1
ATOM 1920 O O . ASN A 1 232 ? 1.799 -2.718 -1.516 1.00 96.12 232 ASN A O 1
ATOM 1924 N N . ILE A 1 233 ? 2.501 -4.833 -1.766 1.00 96.12 233 ILE A N 1
ATOM 1925 C CA . ILE A 1 233 ? 2.233 -4.909 -3.212 1.00 96.12 233 ILE A CA 1
ATOM 1926 C C . ILE A 1 233 ? 0.775 -4.561 -3.552 1.00 96.12 233 ILE A C 1
ATOM 1928 O O . ILE A 1 233 ? 0.538 -3.893 -4.553 1.00 96.12 233 ILE A O 1
ATOM 1932 N N . ARG A 1 234 ? -0.202 -4.961 -2.725 1.00 96.62 234 ARG A N 1
ATOM 1933 C CA . ARG A 1 234 ? -1.623 -4.651 -2.966 1.00 96.62 234 ARG A CA 1
ATOM 1934 C C . ARG A 1 234 ? -1.926 -3.168 -2.790 1.00 96.62 234 ARG A C 1
ATOM 1936 O O . ARG A 1 234 ? -2.750 -2.633 -3.526 1.00 96.62 234 ARG A O 1
ATOM 1943 N N . ILE A 1 235 ? -1.225 -2.491 -1.882 1.00 97.75 235 ILE A N 1
ATOM 1944 C CA . ILE A 1 235 ? -1.294 -1.031 -1.748 1.00 97.75 235 ILE A CA 1
ATOM 1945 C C . ILE A 1 235 ? -0.695 -0.351 -2.974 1.00 97.75 235 ILE A C 1
ATOM 1947 O O . ILE A 1 235 ? -1.361 0.500 -3.555 1.00 97.75 235 ILE A O 1
ATOM 1951 N N . LEU A 1 236 ? 0.498 -0.771 -3.410 1.00 98.06 236 LEU A N 1
ATOM 1952 C CA . LEU A 1 236 ? 1.121 -0.232 -4.622 1.00 98.06 236 LEU A CA 1
ATOM 1953 C C . LEU A 1 236 ? 0.179 -0.392 -5.825 1.00 98.06 236 LEU A C 1
ATOM 1955 O O . LEU A 1 236 ? -0.102 0.573 -6.524 1.00 98.06 236 LEU A O 1
ATOM 1959 N N . GLN A 1 237 ? -0.391 -1.582 -6.024 1.00 97.69 237 GLN A N 1
ATOM 1960 C CA . GLN A 1 237 ? -1.356 -1.857 -7.099 1.00 97.69 237 GLN A CA 1
ATOM 1961 C C . GLN A 1 237 ? -2.674 -1.078 -6.979 1.00 97.69 237 GLN A C 1
ATOM 1963 O O . GLN A 1 237 ? -3.423 -0.991 -7.947 1.00 97.69 237 GLN A O 1
ATOM 1968 N N . SER A 1 238 ? -2.972 -0.512 -5.808 1.00 98.00 238 SER A N 1
ATOM 1969 C CA . SER A 1 238 ? -4.158 0.323 -5.586 1.00 98.00 238 SER A CA 1
ATOM 1970 C C . SER A 1 238 ? -3.892 1.812 -5.834 1.00 98.00 238 SER A C 1
ATOM 1972 O O . SER A 1 238 ? -4.816 2.623 -5.706 1.00 98.00 238 SER A O 1
ATOM 1974 N N . PHE A 1 239 ? -2.657 2.187 -6.193 1.00 98.56 239 PHE A N 1
ATOM 1975 C CA . PHE A 1 239 ? -2.298 3.562 -6.523 1.00 98.56 239 PHE A CA 1
ATOM 1976 C C . PHE A 1 239 ? -3.057 4.052 -7.758 1.00 98.56 239 PHE A C 1
ATOM 1978 O O . PHE A 1 239 ? -2.963 3.429 -8.820 1.00 98.56 239 PHE A O 1
ATOM 1985 N N . PRO A 1 240 ? -3.832 5.146 -7.632 1.00 98.19 240 PRO A N 1
ATOM 1986 C CA . PRO A 1 240 ? -4.547 5.712 -8.762 1.00 98.19 240 PRO A CA 1
ATOM 1987 C C . PRO A 1 240 ? -3.588 6.372 -9.754 1.00 98.19 240 PRO A C 1
ATOM 1989 O O . PRO A 1 240 ? -2.564 6.913 -9.358 1.00 98.19 240 PRO A O 1
ATOM 1992 N N . ILE A 1 241 ? -3.948 6.363 -11.034 1.00 97.00 241 ILE A N 1
ATOM 1993 C CA . ILE A 1 241 ? -3.334 7.205 -12.059 1.00 97.00 241 ILE A CA 1
ATOM 1994 C C . ILE A 1 241 ? -4.205 8.459 -12.174 1.00 97.00 241 ILE A C 1
ATOM 1996 O O . ILE A 1 241 ? -5.390 8.333 -12.486 1.00 97.00 241 ILE A O 1
ATOM 2000 N N . PRO A 1 242 ? -3.675 9.664 -11.925 1.00 95.88 242 PRO A N 1
ATOM 2001 C CA . PRO A 1 242 ? -4.430 10.880 -12.159 1.00 95.88 242 PRO A CA 1
ATOM 2002 C C . PRO A 1 242 ? -4.506 11.159 -13.664 1.00 95.88 242 PRO A C 1
ATOM 2004 O O . PRO A 1 242 ? -3.481 11.155 -14.355 1.00 95.88 242 PRO A O 1
ATOM 2007 N N . ASP A 1 243 ? -5.711 11.412 -14.168 1.00 91.56 243 ASP A N 1
ATOM 2008 C CA . ASP A 1 243 ? -5.939 11.784 -15.565 1.00 91.56 243 ASP A CA 1
ATOM 2009 C C . ASP A 1 243 ? -5.728 13.290 -15.757 1.00 91.56 243 ASP A C 1
ATOM 2011 O O . ASP A 1 243 ? -6.661 14.078 -15.890 1.00 91.56 243 ASP A O 1
ATOM 2015 N N . ILE A 1 244 ? -4.463 13.700 -15.647 1.00 91.75 244 ILE A N 1
ATOM 2016 C CA . ILE A 1 244 ? -4.021 15.091 -15.780 1.00 91.75 244 ILE A CA 1
ATOM 2017 C C . ILE A 1 244 ? -2.736 15.177 -16.601 1.00 91.75 244 ILE A C 1
ATOM 2019 O O . ILE A 1 244 ? -1.905 14.255 -16.624 1.00 91.75 244 ILE A O 1
ATOM 2023 N N . GLU A 1 245 ? -2.522 16.332 -17.224 1.00 85.81 245 GLU A N 1
ATOM 2024 C CA . GLU A 1 245 ? -1.193 16.736 -17.668 1.00 85.81 245 GLU A CA 1
ATOM 2025 C C . GLU A 1 245 ? -0.368 17.157 -16.452 1.00 85.81 245 GLU A C 1
ATOM 2027 O O . GLU A 1 245 ? -0.616 18.182 -15.813 1.00 85.81 245 GLU A O 1
ATOM 2032 N N . TYR A 1 246 ? 0.601 16.315 -16.099 1.00 85.75 246 TYR A N 1
ATOM 2033 C CA . TYR A 1 246 ? 1.435 16.521 -14.929 1.00 85.75 246 TYR A CA 1
ATOM 2034 C C . TYR A 1 246 ? 2.817 17.018 -15.342 1.00 85.75 246 TYR A C 1
ATOM 2036 O O . TYR A 1 246 ? 3.570 16.295 -15.988 1.00 85.75 246 TYR A O 1
ATOM 2044 N N . SER A 1 247 ? 3.124 18.252 -14.951 1.00 80.12 247 SER A N 1
ATOM 2045 C CA . SER A 1 247 ? 4.394 18.950 -15.185 1.00 80.12 247 SER A CA 1
ATOM 2046 C C . SER A 1 247 ? 5.331 18.926 -13.966 1.00 80.12 247 SER A C 1
ATOM 2048 O O . SER A 1 247 ? 6.368 19.583 -13.987 1.00 80.12 247 SER A O 1
ATOM 2050 N N . GLY A 1 248 ? 4.969 18.211 -12.891 1.00 83.81 248 GLY A N 1
ATOM 2051 C CA . GLY A 1 248 ? 5.698 18.207 -11.612 1.00 83.81 248 GLY A CA 1
ATOM 2052 C C . GLY A 1 248 ? 5.121 19.139 -10.535 1.00 83.81 248 GLY A C 1
ATOM 2053 O O . GLY A 1 248 ? 5.570 19.117 -9.394 1.00 83.81 248 GLY A O 1
ATOM 2054 N N . GLU A 1 249 ? 4.093 19.928 -10.851 1.00 90.88 249 GLU A N 1
ATOM 2055 C CA . GLU A 1 249 ? 3.420 20.804 -9.881 1.00 90.88 249 GLU A CA 1
ATOM 2056 C C . GLU A 1 249 ? 2.552 19.994 -8.909 1.00 90.88 249 GLU A C 1
ATOM 2058 O O . GLU A 1 249 ? 1.463 19.547 -9.269 1.00 90.88 249 GLU A O 1
ATOM 2063 N N . HIS A 1 250 ? 3.018 19.811 -7.669 1.00 92.38 250 HIS A N 1
ATOM 2064 C CA . HIS A 1 250 ? 2.335 19.012 -6.639 1.00 92.38 250 HIS A CA 1
ATOM 2065 C C . HIS A 1 250 ? 0.841 19.357 -6.470 1.00 92.38 250 HIS A C 1
ATOM 2067 O O . HIS A 1 250 ? -0.001 18.458 -6.425 1.00 92.38 250 HIS A O 1
ATOM 2073 N N . GLU A 1 251 ? 0.494 20.647 -6.497 1.00 94.38 251 GLU A N 1
ATOM 2074 C CA . GLU A 1 251 ? -0.888 21.129 -6.367 1.00 94.38 251 GLU A CA 1
ATOM 2075 C C . GLU A 1 251 ? -1.861 20.484 -7.360 1.00 94.38 251 GLU A C 1
ATOM 2077 O O . GLU A 1 251 ? -3.000 20.190 -7.008 1.00 94.38 251 GLU A O 1
ATOM 2082 N N . LYS A 1 252 ? -1.426 20.169 -8.587 1.00 96.19 252 LYS A N 1
ATOM 2083 C CA . LYS A 1 252 ? -2.302 19.533 -9.583 1.00 96.19 252 LYS A CA 1
ATOM 2084 C C . LYS A 1 252 ? -2.784 18.152 -9.134 1.00 96.19 252 LYS A C 1
ATOM 2086 O O . LYS A 1 252 ? -3.933 17.799 -9.388 1.00 96.19 252 LYS A O 1
ATOM 2091 N N . ILE A 1 253 ? -1.935 17.379 -8.451 1.00 97.44 253 ILE A N 1
ATOM 2092 C CA . ILE A 1 253 ? -2.308 16.058 -7.925 1.00 97.44 253 ILE A CA 1
ATOM 2093 C C . ILE A 1 253 ? -3.250 16.203 -6.730 1.00 97.44 253 ILE A C 1
ATOM 2095 O O . ILE A 1 253 ? -4.235 15.468 -6.644 1.00 97.44 253 ILE A O 1
ATOM 2099 N N . TYR A 1 254 ? -2.977 17.144 -5.823 1.00 98.06 254 TYR A N 1
ATOM 2100 C CA . TYR A 1 254 ? -3.869 17.403 -4.695 1.00 98.06 254 TYR A CA 1
ATOM 2101 C C . TYR A 1 254 ? -5.255 17.852 -5.160 1.00 98.06 254 TYR A C 1
ATOM 2103 O O . TYR A 1 254 ? -6.249 17.254 -4.747 1.00 98.06 254 TYR A O 1
ATOM 2111 N N . ASN A 1 255 ? -5.312 18.804 -6.092 1.00 97.31 255 ASN A N 1
ATOM 2112 C CA . ASN A 1 255 ? -6.555 19.292 -6.682 1.00 97.31 255 ASN A CA 1
ATOM 2113 C C . ASN A 1 255 ? -7.326 18.174 -7.391 1.00 97.31 255 ASN A C 1
ATOM 2115 O O . ASN A 1 255 ? -8.524 18.030 -7.167 1.00 97.31 255 ASN A O 1
ATOM 2119 N N . TYR A 1 256 ? -6.651 17.330 -8.179 1.00 97.88 256 TYR A N 1
ATOM 2120 C CA . TYR A 1 256 ? -7.300 16.212 -8.871 1.00 97.88 256 TYR A CA 1
ATOM 2121 C C . TYR A 1 256 ? -8.006 15.243 -7.908 1.00 97.88 256 TYR A C 1
ATOM 2123 O O . TYR A 1 256 ? -9.125 14.804 -8.168 1.00 97.88 256 TYR A O 1
ATOM 2131 N N . PHE A 1 257 ? -7.376 14.921 -6.774 1.00 98.25 257 PHE A N 1
ATOM 2132 C CA . PHE A 1 257 ? -7.970 14.045 -5.759 1.00 98.25 257 PHE A CA 1
ATOM 2133 C C . PHE A 1 257 ? -8.824 14.793 -4.725 1.00 98.25 257 PHE A C 1
ATOM 2135 O O . PHE A 1 257 ? -9.292 14.173 -3.771 1.00 98.25 257 PHE A O 1
ATOM 2142 N N .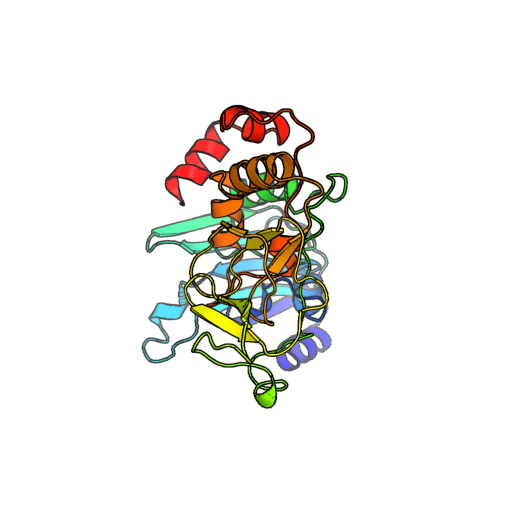 ASN A 1 258 ? -9.058 16.098 -4.895 1.00 98.12 258 ASN A N 1
ATOM 2143 C CA . ASN A 1 258 ? -9.771 16.946 -3.936 1.00 98.12 258 ASN A CA 1
ATOM 2144 C C . ASN A 1 258 ? -9.188 16.861 -2.510 1.00 98.12 258 ASN A C 1
ATOM 2146 O O . ASN A 1 258 ? -9.931 16.774 -1.523 1.00 98.12 258 ASN A O 1
ATOM 2150 N N . ILE A 1 259 ? -7.859 16.817 -2.393 1.00 98.62 259 ILE A N 1
ATOM 2151 C CA . ILE A 1 259 ? -7.162 16.858 -1.103 1.00 98.62 259 ILE A CA 1
ATOM 2152 C C . ILE A 1 259 ? -7.210 18.294 -0.582 1.00 98.62 259 ILE A C 1
ATOM 2154 O O . ILE A 1 259 ? -6.826 19.221 -1.289 1.00 98.62 259 ILE A O 1
ATOM 2158 N N . THR A 1 260 ? -7.718 18.484 0.633 1.00 98.56 260 THR A N 1
ATOM 2159 C CA . THR A 1 260 ? -7.871 19.821 1.226 1.00 98.56 260 THR A CA 1
ATOM 2160 C C . THR A 1 260 ? -6.548 20.347 1.775 1.00 98.56 260 THR A C 1
ATOM 2162 O O . THR A 1 260 ? -5.641 19.572 2.063 1.00 98.56 260 THR A O 1
ATOM 2165 N N . GLU A 1 261 ? -6.446 21.657 2.002 1.00 98.44 261 GLU A N 1
ATOM 2166 C CA . GLU A 1 261 ? -5.251 22.272 2.598 1.00 98.44 261 GLU A CA 1
ATOM 2167 C C . GLU A 1 261 ? -4.878 21.649 3.958 1.00 98.44 261 GLU A C 1
ATOM 2169 O O . GLU A 1 261 ? -3.718 21.313 4.195 1.00 98.44 261 GLU A O 1
ATOM 2174 N N . ASP A 1 262 ? -5.867 21.380 4.816 1.00 98.50 262 ASP A N 1
ATOM 2175 C CA . ASP A 1 262 ? -5.654 20.673 6.085 1.00 98.50 262 ASP A CA 1
ATOM 2176 C C . ASP A 1 262 ? -5.089 19.260 5.882 1.00 98.50 262 ASP A C 1
ATOM 2178 O O . ASP A 1 262 ? -4.199 18.828 6.617 1.00 98.50 262 ASP A O 1
ATOM 2182 N N . GLU A 1 263 ? -5.579 18.528 4.878 1.00 98.75 263 GLU A N 1
ATOM 2183 C CA . GLU A 1 263 ? -5.070 17.200 4.532 1.00 98.75 263 GLU A CA 1
ATOM 2184 C C . GLU A 1 263 ? -3.646 17.277 3.957 1.00 98.75 263 GLU A C 1
ATOM 2186 O O . GLU A 1 263 ? -2.817 16.435 4.302 1.00 98.75 263 GLU A O 1
ATOM 2191 N N . ILE A 1 264 ? -3.324 18.293 3.148 1.00 98.69 264 ILE A N 1
ATOM 2192 C CA . ILE A 1 264 ? -1.968 18.547 2.628 1.00 98.69 264 ILE A CA 1
ATOM 2193 C C . ILE A 1 264 ? -1.001 18.817 3.785 1.00 98.69 264 ILE A C 1
ATOM 2195 O O . ILE A 1 264 ? 0.052 18.179 3.886 1.00 98.69 264 ILE A O 1
ATOM 2199 N N . ASN A 1 265 ? -1.372 19.713 4.700 1.00 98.50 265 ASN A N 1
ATOM 2200 C CA . ASN A 1 265 ? -0.592 20.015 5.899 1.00 98.50 265 ASN A CA 1
ATOM 2201 C C . ASN A 1 265 ? -0.389 18.758 6.752 1.00 98.50 265 ASN A C 1
ATOM 2203 O O . ASN A 1 265 ? 0.720 18.484 7.220 1.00 98.50 265 ASN A O 1
ATOM 2207 N N . TYR A 1 266 ? -1.439 17.946 6.892 1.00 98.50 266 TYR A N 1
ATOM 2208 C CA . TYR A 1 266 ? -1.385 16.681 7.609 1.00 98.50 266 TYR A CA 1
ATOM 2209 C C . TYR A 1 266 ? -0.423 15.674 6.962 1.00 98.50 266 TYR A C 1
ATOM 2211 O O . TYR A 1 266 ? 0.369 15.045 7.670 1.00 98.50 266 TYR A O 1
ATOM 2219 N N . ILE A 1 267 ? -0.465 15.531 5.634 1.00 98.62 267 ILE A N 1
ATOM 2220 C CA . ILE A 1 267 ? 0.445 14.683 4.852 1.00 98.62 267 ILE A CA 1
ATOM 2221 C C . ILE A 1 267 ? 1.891 15.121 5.092 1.00 98.62 267 ILE A C 1
ATOM 2223 O O . ILE A 1 267 ? 2.711 14.314 5.530 1.00 98.62 267 ILE A O 1
ATOM 2227 N N . ASN A 1 268 ? 2.187 16.407 4.889 1.00 97.81 268 ASN A N 1
ATOM 2228 C CA . ASN A 1 268 ? 3.539 16.954 5.005 1.00 97.81 268 ASN A CA 1
ATOM 2229 C C . ASN A 1 268 ? 4.107 16.816 6.425 1.00 97.81 268 ASN A C 1
ATOM 2231 O O . ASN A 1 268 ? 5.268 16.449 6.593 1.00 97.81 268 ASN A O 1
ATOM 2235 N N . ALA A 1 269 ? 3.282 17.020 7.456 1.00 97.38 269 ALA A N 1
ATOM 2236 C CA . ALA A 1 269 ? 3.684 16.839 8.851 1.00 97.38 269 ALA A CA 1
ATOM 2237 C C . ALA A 1 269 ? 3.997 15.374 9.224 1.00 97.38 269 ALA A C 1
ATOM 2239 O O . ALA A 1 269 ? 4.608 15.117 10.266 1.00 97.38 269 ALA A O 1
ATOM 2240 N N . ASN A 1 270 ? 3.568 14.409 8.401 1.00 97.00 270 ASN A N 1
ATOM 2241 C CA . ASN A 1 270 ? 3.693 12.976 8.653 1.00 97.00 270 ASN A CA 1
ATOM 2242 C C . ASN A 1 270 ? 4.559 12.226 7.627 1.00 97.00 270 ASN A C 1
ATOM 2244 O O . ASN A 1 270 ? 4.643 10.995 7.726 1.00 97.00 270 ASN A O 1
ATOM 2248 N N . LEU A 1 271 ? 5.258 12.919 6.720 1.00 93.56 271 LEU A N 1
ATOM 2249 C CA . LEU A 1 271 ? 6.252 12.340 5.797 1.00 93.56 271 LEU A CA 1
ATOM 2250 C C . LEU A 1 271 ? 7.588 12.015 6.456 1.00 93.56 271 LEU A C 1
ATOM 2252 O O . LEU A 1 271 ? 7.988 12.689 7.431 1.00 93.56 271 LEU A O 1
#

pLDDT: mean 96.02, std 3.4, range [78.06, 98.81]

Secondary structure (DSSP, 8-state):
-HHHHHHHHHPPTT-EEEEEEEGGGGS--TT--HHHHHHHEEEEEEEESGGGGG-TT--S-EEEEEEEEEE--SPEEEEEEETTEEEEEEE-----S---SS-SHHHHHHHHHTTT-TTS-B---B---TT-TTTTGGGEESS--SSS-EEEEEETTEEEEESS--TT-SS-EEEEESBSS--EEEESSEE-TTEEEEE-SSHHHHHHHHHHHTSHHHHHHHHHT--SSB--HHHHHTPBPP-S--SS-HHHHHHHTT--HHHHHHHHHT-

InterPro domains:
  IPR029063 S-adenosyl-L-methionine-dependent methyltransferase superfamily [G3DSA:3.40.50.150] (1-162)
  IPR029063 S-adenosyl-L-methionine-dependent methyltransferase superfamily [SSF53335] (2-71)

Organism: NCBI:txid1070528